Protein AF-0000000080767536 (afdb_homodimer)

Sequence (320 aa):
MTRSTFVYVTYIRTTPQTLWSALTDAEFMKQYWFGMHCESQWTAGSAWRLVSGDGQVFDTGEIVEADPPRRLVIRWLHQSRPELKAEGASQCTMELEPTGTAVKLSITHTIEREASKLIEAVSGGWPKILSNLKSLLETGSIALQAPYPTANAHAEKASSMTRSTFVYVTYIRTTPQTLWSALTDAEFMKQYWFGMHCESQWTAGSAWRLVSGDGQVFDTGEIVEADPPRRLVIRWLHQSRPELKAEGASQCTMELEPTGTAVKLSITHTIEREASKLIEAVSGGWPKILSNLKSLLETGSIALQAPYPTANAHAEKASS

Radius of gyration: 20.93 Å; Cα contacts (8 Å, |Δi|>4): 709; chains: 2; bounding box: 83×53×48 Å

Solvent-accessible surface area (backbone atoms only — not comparable to full-atom values): 16433 Å² total; per-residue (Å²): 132,62,58,29,73,39,77,49,59,43,48,32,47,50,46,45,64,59,52,40,46,46,76,67,30,39,78,54,24,23,68,32,45,72,40,24,30,55,46,60,78,75,37,56,73,27,56,29,34,31,27,39,72,85,64,48,72,43,29,37,40,29,24,67,38,53,44,86,52,36,36,39,28,32,36,40,27,47,61,68,47,65,78,43,31,70,74,42,63,27,39,37,34,37,35,43,40,79,44,83,62,13,20,35,40,36,40,37,37,34,29,88,36,58,86,39,64,52,51,55,54,46,62,66,44,48,35,53,34,51,26,10,43,41,31,28,69,61,65,73,43,58,28,62,85,51,96,67,58,71,74,73,74,68,82,78,73,74,76,115,133,62,58,28,73,39,78,49,60,44,50,32,47,50,46,45,63,58,50,39,46,45,76,69,31,39,78,56,24,24,68,30,45,71,40,22,29,56,47,61,78,76,36,57,73,27,56,30,35,33,26,39,71,86,65,46,71,43,30,38,41,30,25,66,39,52,45,87,51,35,37,39,29,33,38,39,27,47,61,70,45,65,78,42,31,69,74,41,63,26,39,38,35,37,37,43,40,79,42,83,62,12,20,3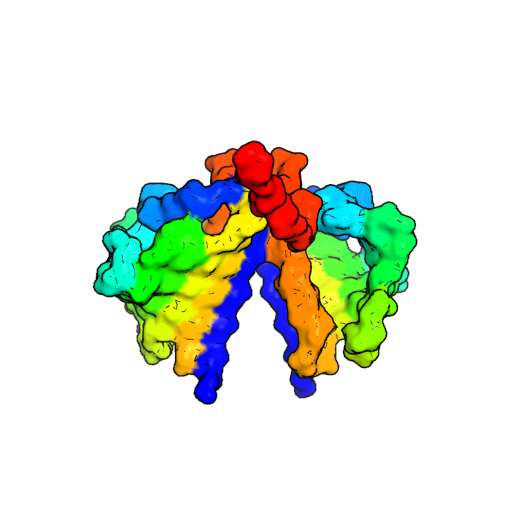5,39,37,40,36,37,34,31,89,35,58,86,40,65,52,53,54,53,46,60,65,44,50,35,54,33,51,25,8,43,41,31,28,68,60,63,71,43,57,27,62,85,47,95,67,54,71,83,65,78,74,77,68,72,77,73,115

Foldseek 3Di:
DAKDKDKDKDKAQDDLQVLQCCLAPFVNLCQLLVQKGKDWPQAAFIKIFIAHNVGDTQWIWGWHHHDPSAKTKTWIAGDHDPLLNVQPTKIWMWGWDDDVSIIMIMIMIMGPDHPRPNSVVVNLRVVSSVQQSRCCRHPVHGDDNDSDPPPPPDDPDPPD/DAKDKDKDKDKAQDDLQVLQCCLAPFVNLCQLLLRKGKDWPQAAFIKIFIAHNVGDTQWIWGWHHHDPSAKTKTWIAGDHDPLLNVQPTKIWMWGWDDDVSIIMIMIMIMGPDHPHPNSVVVNLRVVSSVQQSRCCRHPVHGDDNHSDPPPDDDPDPPVD

InterPro domains:
  IPR013538 Activator of Hsp90 ATPase homologue 1/2-like, C-terminal [PF08327] (14-138)
  IPR023393 START-like domain superfamily [G3DSA:3.30.530.20] (3-141)

Secondary structure (DSSP, 8-state):
---EEEEEEEEESS-HHHHHHHHH-HHHHHHHTTT-EEEE--STT-EEEEE-TTS-EEEEEEEEEEETTTEEEEEEEE-S-HHHHTT-EEEEEEEEEEETTEEEEEEEEEESSTT-HHHHHHHHHHHHHHHHHHHHHHHSS-S-S-SS--STTS------/---EEEEEEEEESS-HHHHHHHHH-HHHHHHHTTT-EEEE--STT-EEEEE-TTS-EEEEEEEEEEETTTEEEEEEEE-S-HHHHTT-EEEEEEEEEEETTEEEEEEEEEESSTT-HHHHHHHHHHHHHHHHHHHHHHHSS-S-S-SS----TT------

Nearest PDB structures (foldseek):
  3uid-assembly1_A  TM=7.666E-01  e=1.275E-08  Mycolicibacterium smegmatis MC2 155
  2leq-assembly1_A  TM=7.664E-01  e=1.201E-08  Cytophaga hutchinsonii ATCC 33406
  2ldk-assembly1_A  TM=7.019E-01  e=2.772E-08  Paenarthrobacter aurescens TC1
  2l9p-assembly1_A  TM=7.083E-01  e=1.162E-07  Staphylococcus epidermidis RP62A
  6ka2-assembly2_D  TM=6.722E-01  e=3.189E-05  Papaver somniferum

Structure (mmCIF, N/CA/C/O backbone):
data_AF-0000000080767536-model_v1
#
loop_
_entity.id
_entity.type
_entity.pdbx_description
1 polymer 'Probable cog3832, uncharacterized conserved protein'
#
loop_
_atom_site.group_PDB
_atom_site.id
_atom_site.type_symbol
_atom_site.label_atom_id
_atom_site.label_alt_id
_atom_site.label_comp_id
_atom_site.label_asym_id
_atom_site.label_entity_id
_atom_site.label_seq_id
_atom_site.pdbx_PDB_ins_code
_atom_site.Cartn_x
_atom_site.Cartn_y
_atom_site.Cartn_z
_atom_site.occupancy
_atom_site.B_iso_or_equiv
_atom_site.auth_seq_id
_atom_site.auth_comp_id
_atom_site.auth_asym_id
_atom_site.auth_atom_id
_atom_site.pdbx_PDB_model_num
ATOM 1 N N . MET A 1 1 ? -7.211 18.953 -18.172 1 49.91 1 MET A N 1
ATOM 2 C CA . MET A 1 1 ? -6.062 19.438 -17.406 1 49.91 1 MET A CA 1
ATOM 3 C C . MET A 1 1 ? -5.312 18.281 -16.75 1 49.91 1 MET A C 1
ATOM 5 O O . MET A 1 1 ? -5.93 17.391 -16.172 1 49.91 1 MET A O 1
ATOM 9 N N . THR A 1 2 ? -4.012 18.094 -17.188 1 70.06 2 THR A N 1
ATOM 10 C CA . THR A 1 2 ? -3.193 16.906 -17 1 70.06 2 THR A CA 1
ATOM 11 C C . THR A 1 2 ? -2.701 16.797 -15.555 1 70.06 2 THR A C 1
ATOM 13 O O . THR A 1 2 ? -2.293 17.797 -14.961 1 70.06 2 THR A O 1
ATOM 16 N N . AR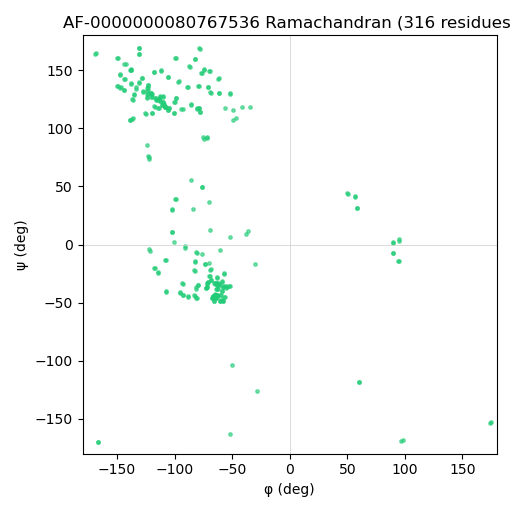G A 1 3 ? -3.406 16.125 -14.625 1 82.62 3 ARG A N 1
ATOM 17 C CA . ARG A 1 3 ? -3.068 16.016 -13.211 1 82.62 3 ARG A CA 1
ATOM 18 C C . ARG A 1 3 ? -2.312 14.719 -12.93 1 82.62 3 ARG A C 1
ATOM 20 O O . ARG A 1 3 ? -2.42 13.75 -13.68 1 82.62 3 ARG A O 1
ATOM 27 N N . SER A 1 4 ? -1.347 14.906 -12.062 1 88.44 4 SER A N 1
ATOM 28 C CA . SER A 1 4 ? -0.67 13.727 -11.531 1 88.44 4 SER A CA 1
ATOM 29 C C . SER A 1 4 ? -1.213 13.344 -10.164 1 88.44 4 SER A C 1
ATOM 31 O O . SER A 1 4 ? -1.411 14.203 -9.305 1 88.44 4 SER A O 1
ATOM 33 N N . THR A 1 5 ? -1.607 12.117 -10.07 1 90.25 5 THR A N 1
ATOM 34 C CA . THR A 1 5 ? -2.184 11.664 -8.812 1 90.25 5 THR A CA 1
ATOM 35 C C . THR A 1 5 ? -1.483 10.406 -8.312 1 90.25 5 THR A C 1
ATOM 37 O O . THR A 1 5 ? -1.151 9.523 -9.109 1 90.25 5 THR A O 1
ATOM 40 N N . PHE A 1 6 ? -1.169 10.477 -7.152 1 88.94 6 PHE A N 1
ATOM 41 C CA . PHE A 1 6 ? -0.67 9.281 -6.477 1 88.94 6 PHE A CA 1
ATOM 42 C C . PHE A 1 6 ? -1.657 8.805 -5.414 1 88.94 6 PHE A C 1
ATOM 44 O O . PHE A 1 6 ? -2.137 9.602 -4.605 1 88.94 6 PHE A O 1
ATOM 51 N N . VAL A 1 7 ? -2.051 7.488 -5.484 1 92.56 7 VAL A N 1
ATOM 52 C CA . VAL A 1 7 ? -2.984 6.93 -4.512 1 92.56 7 VAL A CA 1
ATOM 53 C C . VAL A 1 7 ? -2.354 5.719 -3.828 1 92.56 7 VAL A C 1
ATOM 55 O O . VAL A 1 7 ? -1.788 4.848 -4.492 1 92.56 7 VAL A O 1
ATOM 58 N N . TYR A 1 8 ? -2.438 5.652 -2.523 1 92.94 8 TYR A N 1
ATOM 59 C CA . TYR A 1 8 ? -1.965 4.523 -1.729 1 92.94 8 TYR A CA 1
ATOM 60 C C . TYR A 1 8 ? -2.986 4.141 -0.666 1 92.94 8 TYR A C 1
ATOM 62 O O . TYR A 1 8 ? -3.477 4.996 0.071 1 92.94 8 TYR A O 1
ATOM 70 N N . VAL A 1 9 ? -3.334 2.857 -0.617 1 94.31 9 VAL A N 1
ATOM 71 C CA . VAL A 1 9 ? -4.34 2.367 0.321 1 94.31 9 VAL A CA 1
ATOM 72 C C . VAL A 1 9 ? -3.744 1.26 1.187 1 94.31 9 VAL A C 1
ATOM 74 O O . VAL A 1 9 ? -3.023 0.393 0.686 1 94.31 9 VAL A O 1
ATOM 77 N N . THR A 1 10 ? -4.012 1.334 2.463 1 94.06 10 THR A N 1
ATOM 78 C CA . THR A 1 10 ? -3.611 0.274 3.383 1 94.06 10 THR A CA 1
ATOM 79 C C . THR A 1 10 ? -4.668 0.068 4.465 1 94.06 10 THR A C 1
ATOM 81 O O . THR A 1 10 ? -5.504 0.941 4.695 1 94.06 10 THR A O 1
ATOM 84 N N . TYR A 1 11 ? -4.688 -1.116 5.008 1 93.44 11 TYR A N 1
ATOM 85 C CA . TYR A 1 11 ? -5.605 -1.475 6.082 1 93.44 11 TYR A CA 1
ATOM 86 C C . TYR A 1 11 ? -4.852 -1.751 7.375 1 93.44 11 TYR A C 1
ATOM 88 O O . TYR A 1 11 ? -3.932 -2.574 7.402 1 93.44 11 TYR A O 1
ATOM 96 N N . ILE A 1 12 ? -5.27 -1.032 8.398 1 94.19 12 ILE A N 1
ATOM 97 C CA . ILE A 1 12 ? -4.57 -1.118 9.672 1 94.19 12 ILE A CA 1
ATOM 98 C C . ILE A 1 12 ? -5.535 -1.604 10.758 1 94.19 12 ILE A C 1
ATOM 100 O O . ILE A 1 12 ? -6.645 -1.078 10.891 1 94.19 12 ILE A O 1
ATOM 104 N N . ARG A 1 13 ? -5.129 -2.582 11.477 1 93.12 13 ARG A N 1
ATOM 105 C CA . ARG A 1 13 ? -5.922 -3.055 12.602 1 93.12 13 ARG A CA 1
ATOM 106 C C . ARG A 1 13 ? -5.875 -2.059 13.758 1 93.12 13 ARG A C 1
ATOM 108 O O . ARG A 1 13 ? -4.965 -2.107 14.594 1 93.12 13 ARG A O 1
ATOM 115 N N . THR A 1 14 ? -6.715 -1.2 13.859 1 93.56 14 THR A N 1
ATOM 116 C CA . THR A 1 14 ? -6.809 -0.131 14.844 1 93.56 14 THR A CA 1
ATOM 117 C C . THR A 1 14 ? -8.188 0.52 14.812 1 93.56 14 THR A C 1
ATOM 119 O O . THR A 1 14 ? -9.141 -0.057 14.281 1 93.56 14 THR A O 1
ATOM 122 N N . THR A 1 15 ? -8.383 1.594 15.461 1 93.62 15 THR A N 1
ATOM 123 C CA . THR A 1 15 ? -9.617 2.371 15.414 1 93.62 15 THR A CA 1
ATOM 124 C C . THR A 1 15 ? -9.383 3.707 14.711 1 93.62 15 THR A C 1
ATOM 126 O O . THR A 1 15 ? -8.258 4.195 14.641 1 93.62 15 THR A O 1
ATOM 129 N N . PRO A 1 16 ? -10.43 4.172 14.078 1 94.31 16 PRO A N 1
ATOM 130 C CA . PRO A 1 16 ? -10.273 5.469 13.422 1 94.31 16 PRO A CA 1
ATOM 131 C C . PRO A 1 16 ? -9.727 6.547 14.352 1 94.31 16 PRO A C 1
ATOM 133 O O . PRO A 1 16 ? -8.938 7.391 13.93 1 94.31 16 PRO A O 1
ATOM 136 N N . GLN A 1 17 ? -10.133 6.496 15.633 1 95.25 17 GLN A N 1
ATOM 137 C CA . GLN A 1 17 ? -9.672 7.492 16.594 1 95.25 17 GLN A CA 1
ATOM 138 C C . GLN A 1 17 ? -8.172 7.359 16.844 1 95.25 17 GLN A C 1
ATOM 140 O O . GLN A 1 17 ? -7.453 8.359 16.875 1 95.25 17 GLN A O 1
ATOM 145 N N . THR A 1 18 ? -7.738 6.148 17.031 1 94.44 18 THR A N 1
ATOM 146 C CA . THR A 1 18 ? -6.324 5.895 17.281 1 94.44 18 THR A CA 1
ATOM 147 C C . THR A 1 18 ? -5.48 6.273 16.062 1 94.44 18 THR A C 1
ATOM 149 O O . THR A 1 18 ? -4.426 6.895 16.203 1 94.44 18 THR A O 1
ATOM 152 N N . LEU A 1 19 ? -5.934 5.926 14.906 1 94.94 19 LEU A N 1
ATOM 153 C CA . LEU A 1 19 ? -5.234 6.238 13.664 1 94.94 19 LEU A CA 1
ATOM 154 C C . LEU A 1 19 ? -5.156 7.746 13.453 1 94.94 19 LEU A C 1
ATOM 156 O O . LEU A 1 19 ? -4.105 8.273 13.078 1 94.94 19 LEU A O 1
ATOM 160 N N . TRP A 1 20 ? -6.234 8.406 13.703 1 95 20 TRP A N 1
ATOM 161 C CA . TRP A 1 20 ? -6.266 9.859 13.586 1 95 20 TRP A CA 1
ATOM 162 C C . TRP A 1 20 ? -5.246 10.508 14.516 1 95 20 TRP A C 1
ATOM 164 O O . TRP A 1 20 ? -4.504 11.398 14.109 1 95 20 TRP A O 1
ATOM 174 N N . SER A 1 21 ? -5.285 10.047 15.695 1 94.56 21 SER A N 1
ATOM 175 C CA . SER A 1 21 ? -4.332 10.555 16.672 1 94.56 21 SER A CA 1
ATOM 176 C C . SER A 1 21 ? -2.895 10.32 16.219 1 94.56 21 SER A C 1
ATOM 178 O O . SER A 1 21 ? -2.041 11.195 16.375 1 94.56 21 SER A O 1
ATOM 180 N N . ALA A 1 22 ? -2.666 9.195 15.664 1 93.5 22 ALA A N 1
ATOM 181 C CA . ALA A 1 22 ? -1.33 8.852 15.18 1 93.5 22 ALA A CA 1
ATOM 182 C C . ALA A 1 22 ? -0.896 9.773 14.055 1 93.5 22 ALA A C 1
ATOM 184 O O . ALA A 1 22 ? 0.286 10.109 13.93 1 93.5 22 ALA A O 1
ATOM 185 N N . LEU A 1 23 ? -1.867 10.219 13.227 1 93.25 23 LEU A N 1
ATOM 186 C CA . LEU A 1 23 ? -1.584 11.047 12.055 1 93.25 23 LEU A CA 1
ATOM 187 C C . LEU A 1 23 ? -1.426 12.508 12.453 1 93.25 23 LEU A C 1
ATOM 189 O O . LEU A 1 23 ? -0.903 13.312 11.672 1 93.25 23 LEU A O 1
ATOM 193 N N . THR A 1 24 ? -1.856 12.867 13.688 1 93.12 24 THR A N 1
ATOM 194 C CA . THR A 1 24 ? -1.888 14.273 14.07 1 93.12 24 THR A CA 1
ATOM 195 C C . THR A 1 24 ? -1.03 14.523 15.305 1 93.12 24 THR A C 1
ATOM 197 O O . THR A 1 24 ? -0.893 15.664 15.758 1 93.12 24 THR A O 1
ATOM 200 N N . ASP A 1 25 ? -0.516 13.492 15.867 1 92.12 25 ASP A N 1
ATOM 201 C CA . ASP A 1 25 ? 0.366 13.609 17.016 1 92.12 25 ASP A CA 1
ATOM 202 C C . ASP A 1 25 ? 1.83 13.664 16.594 1 92.12 25 ASP A C 1
ATOM 204 O O . ASP A 1 25 ? 2.371 12.688 16.078 1 92.12 25 ASP A O 1
ATOM 208 N N . ALA A 1 26 ? 2.396 14.711 16.875 1 90.12 26 ALA A N 1
ATOM 209 C CA . ALA A 1 26 ? 3.768 14.945 16.422 1 90.12 26 ALA A CA 1
ATOM 210 C C . ALA A 1 26 ? 4.727 13.922 17.031 1 90.12 26 ALA A C 1
ATOM 212 O O . ALA A 1 26 ? 5.625 13.422 16.359 1 90.12 26 ALA A O 1
ATOM 213 N N . GLU A 1 27 ? 4.621 13.656 18.328 1 89.5 27 GLU A N 1
ATOM 214 C CA . GLU A 1 27 ? 5.516 12.727 19 1 89.5 27 GLU A CA 1
ATOM 215 C C . GLU A 1 27 ? 5.379 11.312 18.422 1 89.5 27 GLU A C 1
ATOM 217 O O . GLU A 1 27 ? 6.375 10.609 18.25 1 89.5 27 GLU A O 1
ATOM 222 N N . PHE A 1 28 ? 4.207 10.969 18.125 1 90.31 28 PHE A N 1
ATOM 223 C CA . PHE A 1 28 ? 3.957 9.648 17.547 1 90.31 28 PHE A CA 1
ATOM 224 C C . PHE A 1 28 ? 4.473 9.586 16.109 1 90.31 28 PHE A C 1
ATOM 226 O O . PHE A 1 28 ? 5.066 8.586 15.703 1 90.31 28 PHE A O 1
ATOM 233 N N . MET A 1 29 ? 4.328 10.68 15.398 1 91.12 29 MET A N 1
ATOM 234 C CA . MET A 1 29 ? 4.723 10.766 14 1 91.12 29 MET A CA 1
ATOM 235 C C . MET A 1 29 ? 6.223 10.555 13.836 1 91.12 29 MET A C 1
ATOM 237 O O . MET A 1 29 ? 6.668 9.93 12.875 1 91.12 29 MET A O 1
ATOM 241 N N . LYS A 1 30 ? 6.938 10.984 14.812 1 91 30 LYS A N 1
ATOM 242 C CA . LYS A 1 30 ? 8.398 10.883 14.766 1 91 30 LYS A CA 1
ATOM 243 C C . LYS A 1 30 ? 8.844 9.43 14.719 1 91 30 LYS A C 1
ATOM 245 O O . LYS A 1 30 ? 9.914 9.117 14.195 1 91 30 LYS A O 1
ATOM 250 N N . GLN A 1 31 ? 8.047 8.609 15.281 1 89.88 31 GLN A N 1
ATOM 251 C CA . GLN A 1 31 ? 8.406 7.199 15.391 1 89.88 31 GLN A CA 1
ATOM 252 C C . GLN A 1 31 ? 8.32 6.496 14.039 1 89.88 31 GLN A C 1
ATOM 254 O O . GLN A 1 31 ? 9.156 5.648 13.719 1 89.88 31 GLN A O 1
ATOM 259 N N . TYR A 1 32 ? 7.293 6.891 13.25 1 91.12 32 TYR A N 1
ATOM 260 C CA . TYR A 1 32 ? 7.098 6.137 12.016 1 91.12 32 TYR A CA 1
ATOM 261 C C . TYR A 1 32 ? 7.527 6.957 10.805 1 91.12 32 TYR A C 1
ATOM 263 O O . TYR A 1 32 ? 7.656 6.422 9.703 1 91.12 32 TYR A O 1
ATOM 271 N N . TRP A 1 33 ? 7.75 8.273 10.961 1 90.12 33 TRP A N 1
ATOM 272 C CA . TRP A 1 33 ? 8.164 9.156 9.883 1 90.12 33 TRP A CA 1
ATOM 273 C C . TRP A 1 33 ? 9.656 9.461 9.969 1 90.12 33 TRP A C 1
ATOM 275 O O . TRP A 1 33 ? 10.078 10.602 9.758 1 90.12 33 TRP A O 1
ATOM 285 N N . PHE A 1 34 ? 10.469 8.555 10.492 1 87.31 34 PHE A N 1
ATOM 286 C CA . PHE A 1 34 ? 11.922 8.609 10.523 1 87.31 34 PHE A CA 1
ATOM 287 C C . PHE A 1 34 ? 12.406 9.883 11.211 1 87.31 34 PHE A C 1
ATOM 289 O O . PHE A 1 34 ? 13.312 10.555 10.711 1 87.31 34 PHE A O 1
ATOM 296 N N . GLY A 1 35 ? 11.789 10.25 12.266 1 87 35 GLY A N 1
ATOM 297 C CA . GLY A 1 35 ? 12.195 11.391 13.062 1 87 35 GLY A CA 1
ATOM 298 C C . GLY A 1 35 ? 11.539 12.688 12.617 1 87 35 GLY A C 1
ATOM 299 O O . GLY A 1 35 ? 11.656 13.711 13.297 1 87 35 GLY A O 1
ATOM 300 N N . MET A 1 36 ? 10.828 12.633 11.508 1 89 36 MET A N 1
ATOM 301 C CA . MET A 1 36 ? 10.102 13.805 11.023 1 89 36 MET A CA 1
ATOM 302 C C . MET A 1 36 ? 8.719 13.891 11.656 1 89 36 MET A C 1
ATOM 304 O O . MET A 1 36 ? 8.18 12.883 12.109 1 89 36 MET A O 1
ATOM 308 N N . HIS A 1 37 ? 8.266 15.117 11.734 1 90.19 37 HIS A N 1
ATOM 309 C CA . HIS A 1 37 ? 6.914 15.281 12.258 1 90.19 37 HIS A CA 1
ATOM 310 C C . HIS A 1 37 ? 6.234 16.5 11.641 1 90.19 37 HIS A C 1
ATOM 312 O O . HIS A 1 37 ? 6.898 17.359 11.062 1 90.19 37 HIS A O 1
ATOM 318 N N . CYS A 1 38 ? 4.965 16.484 11.742 1 91.06 38 CYS A N 1
ATOM 319 C CA . CYS A 1 38 ? 4.156 17.594 11.25 1 91.06 38 CYS A CA 1
ATOM 320 C C . CYS A 1 38 ? 3.619 18.422 12.406 1 91.06 38 CYS A C 1
ATOM 322 O O . CYS A 1 38 ? 3.33 17.891 13.477 1 91.06 38 CYS A O 1
ATOM 324 N N . GLU A 1 39 ? 3.59 19.672 12.094 1 91.19 39 GLU A N 1
ATOM 325 C CA . GLU A 1 39 ? 3.023 20.594 13.07 1 91.19 39 GLU A CA 1
ATOM 326 C C . GLU A 1 39 ? 1.876 21.406 12.469 1 91.19 39 GLU A C 1
ATOM 328 O O . GLU A 1 39 ? 2.01 21.969 11.375 1 91.19 39 GLU A O 1
ATOM 333 N N . SER A 1 40 ? 0.835 21.359 13.203 1 93 40 SER A N 1
ATOM 334 C CA . SER A 1 40 ? -0.342 22.125 12.805 1 93 40 SER A CA 1
ATOM 335 C C . SER A 1 40 ? -1.374 22.172 13.922 1 93 40 SER A C 1
ATOM 337 O O . SER A 1 40 ? -1.238 21.469 14.93 1 93 40 SER A O 1
ATOM 339 N N . GLN A 1 41 ? -2.342 23.078 13.828 1 92.12 41 GLN A N 1
ATOM 340 C CA . GLN A 1 41 ? -3.504 23.062 14.711 1 92.12 41 GLN A CA 1
ATOM 341 C C . GLN A 1 41 ? -4.543 22.047 14.227 1 92.12 41 GLN A C 1
ATOM 343 O O . GLN A 1 41 ? -5.539 21.797 14.906 1 92.12 41 GLN A O 1
ATOM 348 N N . TRP A 1 42 ? -4.32 21.516 13.117 1 93.06 42 TRP A N 1
ATOM 349 C CA . TRP A 1 42 ? -5.129 20.453 12.523 1 93.06 42 TRP A CA 1
ATOM 350 C C . TRP A 1 42 ? -6.578 20.891 12.367 1 93.06 42 TRP A C 1
ATOM 352 O O . TRP A 1 42 ? -7.504 20.141 12.664 1 93.06 42 TRP A O 1
ATOM 362 N N . THR A 1 43 ? -6.805 22.172 12.148 1 92.12 43 THR A N 1
ATOM 363 C CA . THR A 1 43 ? -8.102 22.734 11.781 1 92.12 43 THR A CA 1
ATOM 364 C C . THR A 1 43 ? -8.031 23.391 10.406 1 92.12 43 THR A C 1
ATOM 366 O O . THR A 1 43 ? -6.961 23.844 9.977 1 92.12 43 THR A O 1
ATOM 369 N N . ALA A 1 44 ? -9.148 23.328 9.734 1 95 44 ALA A N 1
ATOM 370 C CA . ALA A 1 44 ? -9.188 23.922 8.398 1 95 44 ALA A CA 1
ATOM 371 C C . ALA A 1 44 ? -8.68 25.359 8.422 1 95 44 ALA A C 1
ATOM 373 O O . ALA A 1 44 ? -9.07 26.156 9.273 1 95 44 ALA A O 1
ATOM 374 N N . GLY A 1 45 ? -7.793 25.641 7.555 1 94.56 45 GLY A N 1
ATOM 375 C CA . GLY A 1 45 ? -7.254 27 7.453 1 94.56 45 GLY A CA 1
ATOM 376 C C . GLY A 1 45 ? -5.965 27.188 8.234 1 94.56 45 GLY A C 1
ATOM 377 O O . GLY A 1 45 ? -5.25 28.172 8.031 1 94.56 45 GLY A O 1
ATOM 378 N N . SER A 1 46 ? -5.66 26.25 9.094 1 94.56 46 SER A N 1
ATOM 379 C CA . SER A 1 46 ? -4.457 26.359 9.914 1 94.56 46 SER A CA 1
ATOM 380 C C . SER A 1 46 ? -3.201 26.078 9.094 1 94.56 46 SER A C 1
ATOM 382 O O . SER A 1 46 ? -3.248 25.328 8.109 1 94.56 46 SER A O 1
ATOM 384 N N . ALA A 1 47 ? -2.168 26.719 9.523 1 94.62 47 ALA A N 1
ATOM 385 C CA . ALA A 1 47 ? -0.879 26.469 8.883 1 94.62 47 ALA A CA 1
ATOM 386 C C . ALA A 1 47 ? -0.363 25.062 9.195 1 94.62 47 ALA A C 1
ATOM 388 O O . ALA A 1 47 ? -0.715 24.484 10.227 1 94.62 47 ALA A O 1
ATOM 389 N N . TRP A 1 48 ? 0.363 24.484 8.289 1 94 48 TRP A N 1
ATOM 390 C CA . TRP A 1 48 ? 0.963 23.156 8.414 1 94 48 TRP A CA 1
ATOM 391 C C . TRP A 1 48 ? 2.439 23.188 8.039 1 94 48 TRP A C 1
ATOM 393 O O . TRP A 1 48 ? 2.832 23.891 7.102 1 94 48 TRP A O 1
ATOM 403 N N . ARG A 1 49 ? 3.254 22.484 8.797 1 94 49 ARG A N 1
ATOM 404 C CA . ARG A 1 49 ? 4.668 22.375 8.453 1 94 49 ARG A CA 1
ATOM 405 C C . ARG A 1 49 ? 5.211 20.984 8.766 1 94 49 ARG A C 1
ATOM 407 O O . ARG A 1 49 ? 4.809 20.359 9.75 1 94 49 ARG A O 1
ATOM 414 N N . LEU A 1 50 ? 6.055 20.578 7.898 1 91.5 50 LEU A N 1
ATOM 415 C CA . LEU A 1 50 ? 6.82 19.359 8.109 1 91.5 50 LEU A CA 1
ATOM 416 C C . LEU A 1 50 ? 8.227 19.672 8.594 1 91.5 50 LEU A C 1
ATOM 418 O O . LEU A 1 50 ? 8.984 20.359 7.906 1 91.5 50 LEU A O 1
ATOM 422 N N . VAL A 1 51 ? 8.523 19.094 9.766 1 91.69 51 VAL A N 1
ATOM 423 C CA . VAL A 1 51 ? 9.773 19.453 10.422 1 91.69 51 VAL A CA 1
ATOM 424 C C . VAL A 1 51 ? 10.617 18.203 10.656 1 91.69 51 VAL A C 1
ATOM 426 O O . VAL A 1 51 ? 10.086 17.156 11.031 1 91.69 51 VAL A O 1
ATOM 429 N N . SER A 1 52 ? 11.859 18.375 10.383 1 87.56 52 SER A N 1
ATOM 430 C CA . SER A 1 52 ? 12.773 17.266 10.617 1 87.56 52 SER A CA 1
ATOM 431 C C . SER A 1 52 ? 13.125 17.141 12.094 1 87.56 52 SER A C 1
ATOM 433 O O . SER A 1 52 ? 12.734 17.984 12.906 1 87.56 52 SER A O 1
ATOM 435 N N . GLY A 1 53 ? 13.781 16.016 12.438 1 82.44 53 GLY A N 1
ATOM 436 C CA . GLY A 1 53 ? 14.219 15.805 13.812 1 82.44 53 GLY A CA 1
ATOM 437 C C . GLY A 1 53 ? 15.125 16.906 14.32 1 82.44 53 GLY A C 1
ATOM 438 O O . GLY A 1 53 ? 15.172 17.172 15.523 1 82.44 53 GLY A O 1
ATOM 439 N N . ASP A 1 54 ? 15.766 17.547 13.398 1 84.75 54 ASP A N 1
ATOM 440 C CA . ASP A 1 54 ? 16.703 18.609 13.766 1 84.75 54 ASP A CA 1
ATOM 441 C C . ASP A 1 54 ? 16 19.969 13.812 1 84.75 54 ASP A C 1
ATOM 443 O O . ASP A 1 54 ? 16.625 20.984 14.109 1 84.75 54 ASP A O 1
ATOM 447 N N . GLY A 1 55 ? 14.82 19.953 13.492 1 83.69 55 GLY A N 1
ATOM 448 C CA . GLY A 1 55 ? 14.031 21.172 13.57 1 83.69 55 GLY A CA 1
ATOM 449 C C . GLY A 1 55 ? 13.953 21.922 12.25 1 83.69 55 GLY A C 1
ATOM 450 O O . GLY A 1 55 ? 13.367 23 12.18 1 83.69 55 GLY A O 1
ATOM 451 N N . GLN A 1 56 ? 14.492 21.375 11.242 1 87.88 56 GLN A N 1
ATOM 452 C CA . GLN A 1 56 ? 14.445 22.016 9.93 1 87.88 56 GLN A CA 1
ATOM 453 C C . GLN A 1 56 ? 13.094 21.781 9.25 1 87.88 56 GLN A C 1
ATOM 455 O O . GLN A 1 56 ? 12.562 20.672 9.289 1 87.88 56 GLN A O 1
ATOM 460 N N . VAL A 1 57 ? 12.625 22.891 8.672 1 89.62 57 VAL A N 1
ATOM 461 C CA . VAL A 1 57 ? 11.344 22.797 7.977 1 89.62 57 VAL A CA 1
ATOM 462 C C . VAL A 1 57 ? 11.57 22.312 6.543 1 89.62 57 VAL A C 1
ATOM 464 O O . VAL A 1 57 ? 12.289 22.953 5.777 1 89.62 57 VAL A O 1
ATOM 467 N N . PHE A 1 58 ? 10.977 21.203 6.207 1 85.94 58 PHE A N 1
ATOM 468 C CA . PHE A 1 58 ? 11.133 20.625 4.879 1 85.94 58 PHE A CA 1
ATOM 469 C C . PHE A 1 58 ? 9.992 21.047 3.963 1 85.94 58 PHE A C 1
ATOM 471 O O . PHE A 1 58 ? 10.219 21.375 2.793 1 85.94 58 PHE A O 1
ATOM 478 N N . ASP A 1 59 ? 8.875 21.031 4.512 1 90.88 59 ASP A N 1
ATOM 479 C CA . ASP A 1 59 ? 7.688 21.375 3.742 1 90.88 59 ASP A CA 1
ATOM 480 C C . ASP A 1 59 ? 6.75 22.266 4.551 1 90.88 59 ASP A C 1
ATOM 482 O O . ASP A 1 59 ? 6.785 22.266 5.781 1 90.88 59 ASP A O 1
ATOM 486 N N . THR A 1 60 ? 6.039 23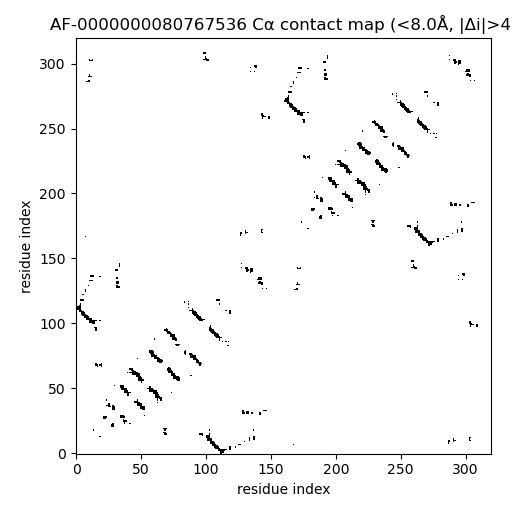.078 3.797 1 92.38 60 THR A N 1
ATOM 487 C CA . THR A 1 60 ? 5.027 23.922 4.41 1 92.38 60 THR A CA 1
ATOM 488 C C . THR A 1 60 ? 3.705 23.828 3.656 1 92.38 60 THR A C 1
ATOM 490 O O . THR A 1 60 ? 3.648 23.25 2.566 1 92.38 60 THR A O 1
ATOM 493 N N . GLY A 1 61 ? 2.691 24.297 4.363 1 93.94 61 GLY A N 1
ATOM 494 C CA . GLY A 1 61 ? 1.388 24.266 3.723 1 93.94 61 GLY A CA 1
ATOM 495 C C . GLY A 1 61 ? 0.26 24.703 4.645 1 93.94 61 GLY A C 1
ATOM 496 O O . GLY A 1 61 ? 0.441 25.578 5.488 1 93.94 61 GLY A O 1
ATOM 497 N N . GLU A 1 62 ? -0.901 24.141 4.285 1 95.5 62 GLU A N 1
ATOM 498 C CA . GLU A 1 62 ? -2.109 24.5 5.02 1 95.5 62 GLU A CA 1
ATOM 499 C C . GLU A 1 62 ? -3.084 23.328 5.094 1 95.5 62 GLU A C 1
ATOM 501 O O . GLU A 1 62 ? -3.135 22.5 4.184 1 95.5 62 GLU A O 1
ATOM 506 N N . ILE A 1 63 ? -3.764 23.344 6.254 1 95.44 63 ILE A N 1
ATOM 507 C CA . ILE A 1 63 ? -4.852 22.375 6.363 1 95.44 63 ILE A CA 1
ATOM 508 C C . ILE A 1 63 ? -6.066 22.875 5.59 1 95.44 63 ILE A C 1
ATOM 510 O O . ILE A 1 63 ? -6.66 23.891 5.945 1 95.44 63 ILE A O 1
ATOM 514 N N . VAL A 1 64 ? -6.363 22.172 4.598 1 96.62 64 VAL A N 1
ATOM 515 C CA . VAL A 1 64 ? -7.48 22.578 3.754 1 96.62 64 VAL A CA 1
ATOM 516 C C . VAL A 1 64 ? -8.789 22.094 4.363 1 96.62 64 VAL A C 1
ATOM 518 O O . VAL A 1 64 ? -9.781 22.828 4.383 1 96.62 64 VAL A O 1
ATOM 521 N N . GLU A 1 65 ? -8.766 20.859 4.832 1 96.56 65 GLU A N 1
ATOM 522 C CA . GLU A 1 65 ? -9.93 20.234 5.453 1 96.56 65 GLU A CA 1
ATOM 523 C C . GLU A 1 65 ? -9.516 19.266 6.559 1 96.56 65 GLU A C 1
ATOM 525 O O . GLU A 1 65 ? -8.531 18.531 6.418 1 96.56 65 GLU A O 1
ATOM 530 N N . ALA A 1 66 ? -10.188 19.344 7.672 1 94.75 66 ALA A N 1
ATOM 531 C CA . ALA A 1 66 ? -9.992 18.391 8.766 1 94.75 66 ALA A CA 1
ATOM 532 C C . ALA A 1 66 ? -11.328 17.953 9.352 1 94.75 66 ALA A C 1
ATOM 534 O O . ALA A 1 66 ? -12.062 18.75 9.93 1 94.75 66 ALA A O 1
ATOM 535 N N . ASP A 1 67 ? -11.664 16.766 9.102 1 95.25 67 ASP A N 1
ATOM 536 C CA . ASP A 1 67 ? -12.875 16.141 9.633 1 95.25 67 ASP A CA 1
ATOM 537 C C . ASP A 1 67 ? -12.539 14.867 10.414 1 95.25 67 ASP A C 1
ATOM 539 O O . ASP A 1 67 ? -12.75 13.758 9.914 1 95.25 67 ASP A O 1
ATOM 543 N N . PRO A 1 68 ? -12.016 15.125 11.648 1 92.56 68 PRO A N 1
ATOM 544 C CA . PRO A 1 68 ? -11.609 13.961 12.438 1 92.56 68 PRO A CA 1
ATOM 545 C C . PRO A 1 68 ? -12.773 13.031 12.766 1 92.56 68 PRO A C 1
ATOM 547 O O . PRO A 1 68 ? -13.891 13.5 13.031 1 92.56 68 PRO A O 1
ATOM 550 N N . PRO A 1 69 ? -12.547 11.703 12.766 1 93.69 69 PRO A N 1
ATOM 551 C CA . PRO A 1 69 ? -11.336 11.023 12.312 1 93.69 69 PRO A CA 1
ATOM 552 C C . PRO A 1 69 ? -11.469 10.445 10.906 1 93.69 69 PRO A C 1
ATOM 554 O O . PRO A 1 69 ? -11.039 9.32 10.648 1 93.69 69 PRO A O 1
ATOM 557 N N . ARG A 1 70 ? -12.109 11.156 10.039 1 93.38 70 ARG A N 1
ATOM 558 C CA . ARG A 1 70 ? -12.531 10.57 8.773 1 93.38 70 ARG A CA 1
ATOM 559 C C . ARG A 1 70 ? -11.68 11.086 7.617 1 93.38 70 ARG A C 1
ATOM 561 O O . ARG A 1 70 ? -11.375 10.336 6.688 1 93.38 70 ARG A O 1
ATOM 568 N N . ARG A 1 71 ? -11.406 12.383 7.699 1 96.31 71 ARG A N 1
ATOM 569 C CA . ARG A 1 71 ? -10.805 12.969 6.5 1 96.31 71 ARG A CA 1
ATOM 570 C C . ARG A 1 71 ? -9.883 14.125 6.859 1 96.31 71 ARG A C 1
ATOM 572 O O . ARG A 1 71 ? -10.211 14.953 7.711 1 96.31 71 ARG A O 1
ATOM 579 N N . LEU A 1 72 ? -8.727 14.188 6.25 1 95.62 72 LEU A N 1
ATOM 580 C CA . LEU A 1 72 ? -7.742 15.25 6.391 1 95.62 72 LEU A CA 1
ATOM 581 C C . LEU A 1 72 ? -7.168 15.648 5.035 1 95.62 72 LEU A C 1
ATOM 583 O O . LEU A 1 72 ? -6.723 14.789 4.273 1 95.62 72 LEU A O 1
ATOM 587 N N . VAL A 1 73 ? -7.246 16.875 4.68 1 96.62 73 VAL A N 1
ATOM 588 C CA . VAL A 1 73 ? -6.699 17.375 3.422 1 96.62 73 VAL A CA 1
ATOM 589 C C . VAL A 1 73 ? -5.645 18.438 3.707 1 96.62 73 VAL A C 1
ATOM 591 O O . VAL A 1 73 ? -5.91 19.422 4.418 1 96.62 73 VAL A O 1
ATOM 594 N N . ILE A 1 74 ? -4.504 18.297 3.184 1 95.44 74 ILE A N 1
ATOM 595 C CA . ILE A 1 74 ? -3.377 19.188 3.418 1 95.44 74 ILE A CA 1
ATOM 596 C C . ILE A 1 74 ? -2.861 19.734 2.086 1 95.44 74 ILE A C 1
ATOM 598 O O . ILE A 1 74 ? -2.664 18.969 1.135 1 95.44 74 ILE A O 1
ATOM 602 N N . ARG A 1 75 ? -2.795 20.938 2.018 1 94.69 75 ARG A N 1
ATOM 603 C CA . ARG A 1 75 ? -2.059 21.562 0.922 1 94.69 75 ARG A CA 1
ATOM 604 C C . ARG A 1 75 ? -0.558 21.562 1.194 1 94.69 75 ARG A C 1
ATOM 606 O O . ARG A 1 75 ? -0.096 22.141 2.182 1 94.69 75 ARG A O 1
ATOM 613 N N . TRP A 1 76 ? 0.134 20.859 0.339 1 91.12 76 TRP A N 1
ATOM 614 C CA . TRP A 1 76 ? 1.53 20.531 0.597 1 91.12 76 TRP A CA 1
ATOM 615 C C . TRP A 1 76 ? 2.451 21.219 -0.396 1 91.12 76 TRP A C 1
ATOM 617 O O . TRP A 1 76 ? 2.365 21 -1.604 1 91.12 76 TRP A O 1
ATOM 627 N N . LEU A 1 77 ? 3.301 22.078 0.155 1 89.69 77 LEU A N 1
ATOM 628 C CA . LEU A 1 77 ? 4.293 22.766 -0.664 1 89.69 77 LEU A CA 1
ATOM 629 C C . LEU A 1 77 ? 5.707 22.375 -0.242 1 89.69 77 LEU A C 1
ATOM 631 O O . LEU A 1 77 ? 6.094 22.578 0.912 1 89.69 77 LEU A O 1
ATOM 635 N N . HIS A 1 78 ? 6.348 21.797 -1.211 1 85.31 78 HIS A N 1
ATOM 636 C CA . HIS A 1 78 ? 7.73 21.422 -0.939 1 85.31 78 HIS A CA 1
ATOM 637 C C . HIS A 1 78 ? 8.625 22.672 -0.846 1 85.31 78 HIS A C 1
ATOM 639 O O . HIS A 1 78 ? 8.516 23.578 -1.67 1 85.31 78 HIS A O 1
ATOM 645 N N . GLN A 1 79 ? 9.531 22.75 0.162 1 82.56 79 GLN A N 1
ATOM 646 C CA . GLN A 1 79 ? 10.352 23.938 0.363 1 82.56 79 GLN A CA 1
ATOM 647 C C . GLN A 1 79 ? 11.828 23.625 0.131 1 82.56 79 GLN A C 1
ATOM 649 O O . GLN A 1 79 ? 12.609 24.531 -0.188 1 82.56 79 GLN A O 1
ATOM 654 N N . SER A 1 80 ? 12.18 22.438 0.274 1 76.38 80 SER A N 1
ATOM 655 C CA . SER A 1 80 ? 13.594 22.078 0.334 1 76.38 80 SER A CA 1
ATOM 656 C C . SER A 1 80 ? 14.203 22 -1.062 1 76.38 80 SER A C 1
ATOM 658 O O . SER A 1 80 ? 15.297 22.516 -1.297 1 76.38 80 SER A O 1
ATOM 660 N N . ARG A 1 81 ? 13.547 21.375 -1.961 1 78.62 81 ARG A N 1
ATOM 661 C CA . ARG A 1 81 ? 14.055 21.219 -3.318 1 78.62 81 ARG A CA 1
ATOM 662 C C . ARG A 1 81 ? 13.398 22.219 -4.27 1 78.62 81 ARG A C 1
ATOM 664 O O . ARG A 1 81 ? 12.211 22.109 -4.566 1 78.62 81 ARG A O 1
ATOM 671 N N . PRO A 1 82 ? 14.273 23.125 -4.734 1 81 82 PRO A N 1
ATOM 672 C CA . PRO A 1 82 ? 13.719 24.172 -5.59 1 81 82 PRO A CA 1
ATOM 673 C C . PRO A 1 82 ? 12.945 23.609 -6.781 1 81 82 PRO A C 1
ATOM 675 O O . PRO A 1 82 ? 11.93 24.172 -7.184 1 81 82 PRO A O 1
ATOM 678 N N . GLU A 1 83 ? 13.43 22.516 -7.312 1 80.06 83 GLU A N 1
ATOM 679 C CA . GLU A 1 83 ? 12.773 21.922 -8.469 1 80.06 83 GLU A CA 1
ATOM 680 C C . GLU A 1 83 ? 11.375 21.422 -8.125 1 80.06 83 GLU A C 1
ATOM 682 O O . GLU A 1 83 ? 10.461 21.484 -8.945 1 80.06 83 GLU A O 1
ATOM 687 N N . LEU A 1 84 ? 11.234 20.984 -7.012 1 79.06 84 LEU A N 1
ATOM 688 C CA . LEU A 1 84 ? 9.938 20.5 -6.559 1 79.06 84 LEU A CA 1
ATOM 689 C C . LEU A 1 84 ? 9.047 21.656 -6.102 1 79.06 84 LEU A C 1
ATOM 691 O O . LEU A 1 84 ? 7.84 21.641 -6.34 1 79.06 84 LEU A O 1
ATOM 695 N N . LYS A 1 85 ? 9.695 22.609 -5.496 1 80.88 85 LYS A N 1
ATOM 696 C CA . LYS A 1 85 ? 8.961 23.797 -5.051 1 80.88 85 LYS A CA 1
ATOM 697 C C . LYS A 1 85 ? 8.336 24.516 -6.234 1 80.88 85 LYS A C 1
ATOM 699 O O . LYS A 1 85 ? 7.227 25.047 -6.121 1 80.88 85 LYS A O 1
ATOM 704 N N . ALA A 1 86 ? 9.039 24.453 -7.277 1 82.75 86 ALA A N 1
ATOM 705 C CA . ALA A 1 86 ? 8.602 25.172 -8.477 1 82.75 86 ALA A CA 1
ATOM 706 C C . ALA A 1 86 ? 7.344 24.547 -9.062 1 82.75 86 ALA A C 1
ATOM 708 O O . ALA A 1 86 ? 6.609 25.188 -9.812 1 82.75 86 ALA A O 1
ATOM 709 N N . GLU A 1 87 ? 7.113 23.297 -8.719 1 85.19 87 GLU A N 1
ATOM 710 C CA . GLU A 1 87 ? 5.938 22.625 -9.258 1 85.19 87 GLU A CA 1
ATOM 711 C C . GLU A 1 87 ? 4.66 23.125 -8.594 1 85.19 87 GLU A C 1
ATOM 713 O O . GLU A 1 87 ? 3.568 22.969 -9.148 1 85.19 87 GLU A O 1
ATOM 718 N N . GLY A 1 88 ? 4.844 23.797 -7.422 1 85.94 88 GLY A N 1
ATOM 719 C CA . GLY A 1 88 ? 3.674 24.312 -6.727 1 85.94 88 GLY A 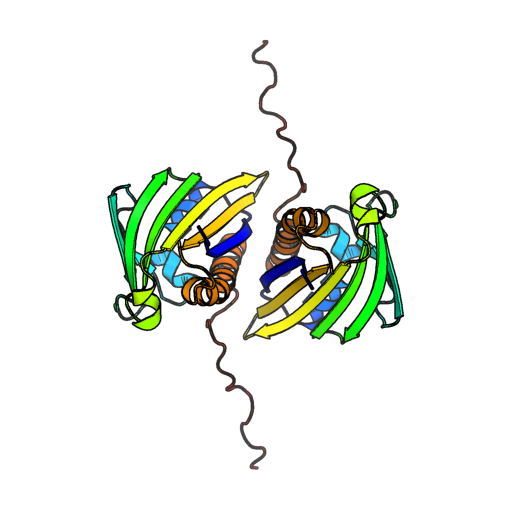CA 1
ATOM 720 C C . GLY A 1 88 ? 3.201 23.406 -5.605 1 85.94 88 GLY A C 1
ATOM 721 O O . GLY A 1 88 ? 3.908 22.469 -5.211 1 85.94 88 GLY A O 1
ATOM 722 N N . ALA A 1 89 ? 2.031 23.75 -5.168 1 90.38 89 ALA A N 1
ATOM 723 C CA . ALA A 1 89 ? 1.498 23.031 -4.016 1 90.38 89 ALA A CA 1
ATOM 724 C C . ALA A 1 89 ? 0.712 21.797 -4.461 1 90.38 89 ALA A C 1
ATOM 726 O O . ALA A 1 89 ? -0.003 21.844 -5.465 1 90.38 89 ALA A O 1
ATOM 727 N N . SER A 1 90 ? 0.955 20.734 -3.799 1 92.44 90 SER A N 1
ATOM 728 C CA . SER A 1 90 ? 0.156 19.531 -4.004 1 92.44 90 SER A CA 1
ATOM 729 C C . SER A 1 90 ? -0.905 19.391 -2.918 1 92.44 90 SER A C 1
ATOM 731 O O . SER A 1 90 ? -0.874 20.094 -1.91 1 92.44 90 SER A O 1
ATOM 733 N N . GLN A 1 91 ? -1.855 18.594 -3.279 1 94.62 91 GLN A N 1
ATOM 734 C CA . GLN A 1 91 ? -2.9 18.312 -2.301 1 94.62 91 GLN A CA 1
ATOM 735 C C . GLN A 1 91 ? -2.82 16.859 -1.822 1 94.62 91 GLN A C 1
ATOM 737 O O . GLN A 1 91 ? -2.877 15.93 -2.629 1 94.62 91 GLN A O 1
ATOM 742 N N . CYS A 1 92 ? -2.633 16.781 -0.537 1 94.62 92 CYS A N 1
ATOM 743 C CA . CYS A 1 92 ? -2.594 15.461 0.086 1 94.62 92 CYS A CA 1
ATOM 744 C C . CYS A 1 92 ? -3.881 15.188 0.854 1 94.62 92 CYS A C 1
ATOM 746 O O . CYS A 1 92 ? -4.188 15.875 1.829 1 94.62 92 CYS A O 1
ATOM 748 N N . THR A 1 93 ? -4.613 14.211 0.421 1 96.25 93 THR A N 1
ATOM 749 C CA . THR A 1 93 ? -5.867 13.836 1.068 1 96.25 93 THR A CA 1
ATOM 750 C C . THR A 1 93 ? -5.734 12.484 1.766 1 96.25 93 THR A C 1
ATOM 752 O O . THR A 1 93 ? -5.312 11.508 1.153 1 96.25 93 THR A O 1
ATOM 755 N N . MET A 1 94 ? -6.102 12.484 3.035 1 96.12 94 MET A N 1
ATOM 756 C CA . MET A 1 94 ? -6.121 11.258 3.822 1 96.12 94 MET A CA 1
ATOM 757 C C . MET A 1 94 ? -7.539 10.914 4.262 1 96.12 94 MET A C 1
ATOM 759 O O . MET A 1 94 ? -8.227 11.742 4.863 1 96.12 94 MET A O 1
ATOM 763 N N . GLU A 1 95 ? -7.91 9.773 3.914 1 96.69 95 GLU A N 1
ATOM 764 C CA . GLU A 1 95 ? -9.25 9.32 4.277 1 96.69 95 GLU A CA 1
ATOM 765 C C . GLU A 1 95 ? -9.188 8.055 5.137 1 96.69 95 GLU A C 1
ATOM 767 O O . GLU A 1 95 ? -8.453 7.121 4.824 1 96.69 95 GLU A O 1
ATOM 772 N N . LEU A 1 96 ? -9.875 8.078 6.219 1 95.81 96 LEU A N 1
ATOM 773 C CA . LEU A 1 96 ? -9.992 6.945 7.129 1 95.81 96 LEU A CA 1
ATOM 774 C C . LEU A 1 96 ? -11.391 6.344 7.066 1 95.81 96 LEU A C 1
ATOM 776 O O . LEU A 1 96 ? -12.383 7.039 7.309 1 95.81 96 LEU A O 1
ATOM 780 N N . GLU A 1 97 ? -11.484 5.141 6.73 1 94.25 97 GLU A N 1
ATOM 781 C CA . GLU A 1 97 ? -12.766 4.438 6.645 1 94.25 97 GLU A CA 1
ATOM 782 C C . GLU A 1 97 ? -12.75 3.168 7.492 1 94.25 97 GLU A C 1
ATOM 784 O O . GLU A 1 97 ? -12.039 2.211 7.176 1 94.25 97 GLU A O 1
ATOM 789 N N . PRO A 1 98 ? -13.555 3.207 8.523 1 92.94 98 PRO A N 1
ATOM 790 C CA . PRO A 1 98 ? -13.625 1.979 9.32 1 92.94 98 PRO A CA 1
ATOM 791 C C . PRO A 1 98 ? -14.133 0.786 8.516 1 92.94 98 PRO A C 1
ATOM 793 O O . PRO A 1 98 ? -15.062 0.926 7.723 1 92.94 98 PRO A O 1
ATOM 796 N N . THR A 1 99 ? -13.445 -0.253 8.594 1 88.25 99 THR A N 1
ATOM 797 C CA . THR A 1 99 ? -13.828 -1.482 7.91 1 88.25 99 THR A CA 1
ATOM 798 C C . THR A 1 99 ? -13.586 -2.697 8.805 1 88.25 99 THR A C 1
ATOM 800 O O . THR A 1 99 ? -12.438 -3.107 9.008 1 88.25 99 THR A O 1
ATOM 803 N N . GLY A 1 100 ? -14.711 -3.316 9.336 1 83.44 100 GLY A N 1
ATOM 804 C CA . GLY A 1 100 ? -14.555 -4.434 10.25 1 83.44 100 GLY A CA 1
ATOM 805 C C . GLY A 1 100 ? -13.781 -4.07 11.508 1 83.44 100 GLY A C 1
ATOM 806 O O . GLY A 1 100 ? -14.18 -3.168 12.25 1 83.44 100 GLY A O 1
ATOM 807 N N . THR A 1 101 ? -12.609 -4.816 11.625 1 85.25 101 THR A N 1
ATOM 808 C CA . THR A 1 101 ? -11.781 -4.574 12.797 1 85.25 101 THR A CA 1
ATOM 809 C C . THR A 1 101 ? -10.578 -3.707 12.43 1 85.25 101 THR A C 1
ATOM 811 O O . THR A 1 101 ? -9.664 -3.525 13.242 1 85.25 101 THR A O 1
ATOM 814 N N . ALA A 1 102 ? -10.672 -3.182 11.219 1 93.06 102 ALA A N 1
ATOM 815 C CA . ALA A 1 102 ? -9.547 -2.379 10.75 1 93.06 102 ALA A CA 1
ATOM 816 C C . ALA A 1 102 ? -10.023 -1.041 10.188 1 93.06 102 ALA A C 1
ATOM 818 O O . ALA A 1 102 ? -11.219 -0.749 10.203 1 93.06 102 ALA A O 1
ATOM 819 N N . VAL A 1 103 ? -9.125 -0.231 9.961 1 94.56 103 VAL A N 1
ATOM 820 C CA . VAL A 1 103 ? -9.406 1.057 9.336 1 94.56 103 VAL A CA 1
ATOM 821 C C . VAL A 1 103 ? -8.695 1.137 7.988 1 94.56 103 VAL A C 1
ATOM 823 O O . VAL A 1 103 ? -7.5 0.847 7.891 1 94.56 103 VAL A O 1
ATOM 826 N N . LYS A 1 104 ? -9.469 1.425 7.004 1 95.06 104 LYS A N 1
ATOM 827 C CA . LYS A 1 104 ? -8.898 1.689 5.688 1 95.06 104 LYS A CA 1
ATOM 828 C C . LYS A 1 104 ? -8.32 3.1 5.613 1 95.06 104 LYS A C 1
ATOM 830 O O . LYS A 1 104 ? -9.039 4.082 5.805 1 95.06 104 LYS A O 1
ATOM 835 N N . LEU A 1 105 ? -7.074 3.197 5.41 1 95.75 105 LEU A N 1
ATOM 836 C CA . LEU A 1 105 ? -6.414 4.484 5.223 1 95.75 105 LEU A CA 1
ATOM 837 C C . LEU A 1 105 ? -6.062 4.703 3.754 1 95.75 105 LEU A C 1
ATOM 839 O O . LEU A 1 105 ? -5.34 3.902 3.156 1 95.75 105 LEU A O 1
ATOM 843 N N . SER A 1 106 ? -6.621 5.695 3.18 1 95.81 106 SER A N 1
ATOM 844 C CA . SER A 1 106 ? -6.336 6.074 1.799 1 95.81 106 SER A CA 1
ATOM 845 C C . SER A 1 106 ? -5.621 7.418 1.731 1 95.81 106 SER A C 1
ATOM 847 O O . SER A 1 106 ? -6.121 8.422 2.248 1 95.81 106 SER A O 1
ATOM 849 N N . ILE A 1 107 ? -4.469 7.426 1.112 1 95.12 107 ILE A N 1
ATOM 850 C CA . ILE A 1 107 ? -3.732 8.664 0.888 1 95.12 107 ILE A CA 1
ATOM 851 C C . ILE A 1 107 ? -3.752 9.016 -0.599 1 95.12 107 ILE A C 1
ATOM 853 O O . ILE A 1 107 ? -3.369 8.195 -1.439 1 95.12 107 ILE A O 1
ATOM 857 N N . THR A 1 108 ? -4.234 10.156 -0.931 1 94.81 108 THR A N 1
ATOM 858 C CA . THR A 1 108 ? -4.254 10.664 -2.299 1 94.81 108 THR A CA 1
ATOM 859 C C . THR A 1 108 ? -3.459 11.961 -2.406 1 94.81 108 THR A C 1
ATOM 861 O O . THR A 1 108 ? -3.814 12.961 -1.784 1 94.81 108 THR A O 1
ATOM 864 N N . HIS A 1 109 ? -2.406 11.898 -3.104 1 93.56 109 HIS A N 1
ATOM 865 C CA . HIS A 1 109 ? -1.59 13.07 -3.373 1 93.56 109 HIS A CA 1
ATOM 866 C C . HIS A 1 109 ? -1.732 13.523 -4.824 1 93.56 109 HIS A C 1
ATOM 868 O O . HIS A 1 109 ? -1.376 12.781 -5.746 1 93.56 109 HIS A O 1
ATOM 874 N N . THR A 1 110 ? -2.217 14.719 -4.996 1 93.5 110 THR A N 1
ATOM 875 C CA . THR A 1 110 ? -2.508 15.203 -6.344 1 93.5 110 THR A CA 1
ATOM 876 C C . THR A 1 110 ? -1.852 16.562 -6.586 1 93.5 110 THR A C 1
ATOM 878 O O . THR A 1 110 ? -1.671 17.344 -5.652 1 93.5 110 THR A O 1
ATOM 881 N N . ILE A 1 111 ? -1.412 16.719 -7.758 1 91.12 111 ILE A N 1
ATOM 882 C CA . ILE A 1 111 ? -0.871 18 -8.188 1 91.12 111 ILE A CA 1
ATOM 883 C C . ILE A 1 111 ? -1.355 18.328 -9.594 1 91.12 111 ILE A C 1
ATOM 885 O O . ILE A 1 111 ? -1.52 17.422 -10.422 1 91.12 111 ILE A O 1
ATOM 889 N N . GLU A 1 112 ? -1.692 19.531 -9.797 1 86.75 112 GLU A N 1
ATOM 890 C CA . GLU A 1 112 ? -2.178 19.969 -11.102 1 86.75 112 GLU A CA 1
ATOM 891 C C . GLU A 1 112 ? -1.028 20.125 -12.094 1 86.75 112 GLU A C 1
ATOM 893 O O . GLU A 1 112 ? -0.862 21.188 -12.688 1 86.75 112 GLU A O 1
ATOM 898 N N . ARG A 1 113 ? -0.207 19.188 -12.211 1 84.88 113 ARG A N 1
ATOM 899 C CA . ARG A 1 113 ? 0.916 19.141 -13.141 1 84.88 113 ARG A CA 1
ATOM 900 C C . ARG A 1 113 ? 1.132 17.719 -13.664 1 84.88 113 ARG A C 1
ATOM 902 O O . ARG A 1 113 ? 1.07 16.75 -12.898 1 84.88 113 ARG A O 1
ATOM 909 N N . GLU A 1 114 ? 1.287 17.609 -14.867 1 81.25 114 GLU A N 1
ATOM 910 C CA . GLU A 1 114 ? 1.556 16.297 -15.445 1 81.25 114 GLU A CA 1
ATOM 911 C C . GLU A 1 114 ? 3 15.875 -15.203 1 81.25 114 GLU A C 1
ATOM 913 O O . GLU A 1 114 ? 3.914 16.703 -15.266 1 81.25 114 GLU A O 1
ATOM 918 N N . ALA A 1 115 ? 3.152 14.57 -15.055 1 76.38 115 ALA A N 1
ATOM 919 C CA . ALA A 1 115 ? 4.48 13.984 -14.875 1 76.38 115 ALA A CA 1
ATOM 920 C C . ALA A 1 115 ? 5.258 14.711 -13.781 1 76.38 115 ALA A C 1
ATOM 922 O O . ALA A 1 115 ? 6.398 15.125 -13.992 1 76.38 115 ALA A O 1
ATOM 923 N N . SER A 1 116 ? 4.555 14.961 -12.703 1 83.69 116 SER A N 1
ATOM 924 C CA . SER A 1 116 ? 5.152 15.719 -11.609 1 83.69 116 SER A CA 1
ATOM 925 C C . SER A 1 116 ? 6.254 14.914 -10.922 1 83.69 116 SER A C 1
ATOM 927 O O . SER A 1 116 ? 6.047 13.75 -10.562 1 83.69 116 SER A O 1
ATOM 929 N N . LYS A 1 117 ? 7.367 15.539 -10.758 1 81.94 117 LYS A N 1
ATOM 930 C CA . LYS A 1 117 ? 8.484 14.93 -10.039 1 81.94 117 LYS A CA 1
ATOM 931 C C . LYS A 1 117 ? 8.172 14.805 -8.555 1 81.94 117 LYS A C 1
ATOM 933 O O . LYS A 1 117 ? 8.664 13.891 -7.887 1 81.94 117 LYS A O 1
ATOM 938 N N . LEU A 1 118 ? 7.352 15.656 -8.141 1 83.12 118 LEU A N 1
ATOM 939 C CA . LEU A 1 118 ? 6.957 15.641 -6.738 1 83.12 118 LEU A CA 1
ATOM 940 C C . LEU A 1 118 ? 6.172 14.375 -6.41 1 83.12 118 LEU A C 1
ATOM 942 O O . LEU A 1 118 ? 6.484 13.68 -5.441 1 83.12 118 LEU A O 1
ATOM 946 N N . ILE A 1 119 ? 5.227 14.141 -7.27 1 85.69 119 ILE A N 1
ATOM 947 C CA . ILE A 1 119 ? 4.391 12.969 -7.062 1 85.69 119 ILE A CA 1
ATOM 948 C C . ILE A 1 119 ? 5.246 11.703 -7.148 1 85.69 119 ILE A C 1
ATOM 950 O O . ILE A 1 119 ? 5.051 10.758 -6.379 1 85.69 119 ILE A O 1
ATOM 954 N N . GLU A 1 120 ? 6.191 11.727 -7.977 1 84.38 120 GLU A N 1
ATOM 955 C CA . GLU A 1 120 ? 7.105 10.594 -8.094 1 84.38 120 GLU A CA 1
ATOM 956 C C . GLU A 1 120 ? 7.918 10.414 -6.812 1 84.38 120 GLU A C 1
ATOM 958 O O . GLU A 1 120 ? 8.094 9.289 -6.336 1 84.38 120 GLU A O 1
ATOM 963 N N . ALA A 1 121 ? 8.367 11.445 -6.305 1 81.88 121 ALA A N 1
ATOM 964 C CA . ALA A 1 121 ? 9.172 11.414 -5.086 1 81.88 121 ALA A CA 1
ATOM 965 C C . ALA A 1 121 ? 8.344 10.938 -3.895 1 81.88 121 ALA A C 1
ATOM 967 O O . ALA A 1 121 ? 8.781 10.07 -3.135 1 81.88 121 ALA A O 1
ATOM 968 N N . VAL A 1 122 ? 7.184 11.461 -3.818 1 83.88 122 VAL A N 1
ATOM 969 C CA . VAL A 1 122 ? 6.328 11.141 -2.684 1 83.88 122 VAL A CA 1
ATOM 970 C C . VAL A 1 122 ? 5.844 9.695 -2.797 1 83.88 122 VAL A C 1
ATOM 972 O O . VAL A 1 122 ? 5.609 9.031 -1.784 1 83.88 122 VAL A O 1
ATOM 975 N N . SER A 1 123 ? 5.684 9.281 -3.992 1 85.56 123 SER A N 1
ATOM 976 C CA . SER A 1 123 ? 5.23 7.914 -4.242 1 85.56 123 SER A CA 1
ATOM 977 C C . SER A 1 123 ? 6.195 6.895 -3.639 1 85.56 123 SER A C 1
ATOM 979 O O . SER A 1 123 ? 5.789 5.793 -3.27 1 85.56 123 SER A O 1
ATOM 981 N N . GLY A 1 124 ? 7.402 7.207 -3.6 1 84.69 124 GLY A N 1
ATOM 982 C CA . GLY A 1 124 ? 8.398 6.336 -3 1 84.69 124 GLY A CA 1
ATOM 983 C C . GLY A 1 124 ? 8.484 6.477 -1.491 1 84.69 124 GLY A C 1
ATOM 984 O O . GLY A 1 124 ? 8.945 5.562 -0.803 1 84.69 124 GLY A O 1
ATOM 985 N N . GLY A 1 125 ? 8.078 7.52 -0.964 1 88 125 GLY A N 1
ATOM 986 C CA . GLY A 1 125 ? 8.172 7.812 0.457 1 88 125 GLY A CA 1
ATOM 987 C C . GLY A 1 125 ? 6.98 7.316 1.251 1 88 125 GLY A C 1
ATOM 988 O O . GLY A 1 125 ? 7.145 6.66 2.283 1 88 125 GLY A O 1
ATOM 989 N N . TRP A 1 126 ? 5.785 7.535 0.748 1 91.88 126 TRP A N 1
ATOM 990 C CA . TRP A 1 126 ? 4.543 7.238 1.447 1 91.88 126 TRP A CA 1
ATOM 991 C C . TRP A 1 126 ? 4.477 5.766 1.838 1 91.88 126 TRP A C 1
ATOM 993 O O . TRP A 1 126 ? 4.129 5.43 2.975 1 91.88 126 TRP A O 1
ATOM 1003 N N . PRO A 1 127 ? 4.836 4.852 0.902 1 92.5 127 PRO A N 1
ATOM 1004 C CA . PRO A 1 127 ? 4.777 3.438 1.274 1 92.5 127 PRO A CA 1
ATOM 1005 C C . PRO A 1 127 ? 5.645 3.111 2.49 1 92.5 127 PRO A C 1
ATOM 1007 O O . PRO A 1 127 ? 5.254 2.299 3.33 1 92.5 127 PRO A O 1
ATOM 1010 N N . LYS A 1 128 ? 6.773 3.727 2.627 1 91.19 128 LYS A N 1
ATOM 1011 C CA . LYS A 1 128 ? 7.664 3.502 3.762 1 91.19 128 LYS A CA 1
ATOM 1012 C C . LYS A 1 128 ? 7.043 4.012 5.059 1 91.19 128 LYS A C 1
ATOM 1014 O O . LYS A 1 128 ? 7.016 3.295 6.062 1 91.19 128 LYS A O 1
ATOM 1019 N N . ILE A 1 129 ? 6.527 5.168 4.957 1 91.75 129 ILE A N 1
ATOM 1020 C CA . ILE A 1 129 ? 5.949 5.82 6.129 1 91.75 129 ILE A CA 1
ATOM 1021 C C . ILE A 1 129 ? 4.707 5.059 6.586 1 91.75 129 ILE A C 1
ATOM 1023 O O . ILE A 1 129 ? 4.559 4.758 7.773 1 91.75 129 ILE A O 1
ATOM 1027 N N . LEU A 1 130 ? 3.865 4.68 5.648 1 92.88 130 LEU A N 1
ATOM 1028 C CA . LEU A 1 130 ? 2.607 4.012 5.965 1 92.88 130 LEU A CA 1
ATOM 1029 C C . LEU A 1 130 ? 2.857 2.588 6.453 1 92.88 130 LEU A C 1
ATOM 1031 O O . LEU A 1 130 ? 2.119 2.078 7.297 1 92.88 130 LEU A O 1
ATOM 1035 N N . SER A 1 131 ? 3.879 1.996 5.902 1 93.31 131 SER A N 1
ATOM 1036 C CA . SER A 1 131 ? 4.258 0.676 6.398 1 93.31 131 SER A CA 1
ATOM 1037 C C . SER A 1 131 ? 4.688 0.736 7.859 1 93.31 131 SER A C 1
ATOM 1039 O O . SER A 1 131 ? 4.309 -0.123 8.656 1 93.31 131 SER A O 1
ATOM 1041 N N . ASN A 1 132 ? 5.492 1.74 8.188 1 92.38 132 ASN A N 1
ATOM 1042 C CA . ASN A 1 132 ? 5.906 1.94 9.57 1 92.38 132 ASN A CA 1
ATOM 1043 C C . ASN A 1 132 ? 4.719 2.248 10.477 1 92.38 132 ASN A C 1
ATOM 1045 O O . ASN A 1 132 ? 4.633 1.736 11.594 1 92.38 132 ASN A O 1
ATOM 1049 N N . LEU A 1 133 ? 3.855 3.115 9.977 1 93.81 133 LEU A N 1
ATOM 1050 C CA . LEU A 1 133 ? 2.672 3.473 10.75 1 93.81 133 LEU A CA 1
ATOM 1051 C C . LEU A 1 133 ? 1.842 2.236 11.086 1 93.81 133 LEU A C 1
ATOM 1053 O O . LEU A 1 133 ? 1.46 2.029 12.234 1 93.81 133 LEU A O 1
ATOM 1057 N N . LYS A 1 134 ? 1.608 1.437 10.055 1 94.19 134 LYS A N 1
ATOM 1058 C CA . LYS A 1 134 ? 0.831 0.215 10.234 1 94.19 134 LYS A CA 1
ATOM 1059 C C . LYS A 1 134 ? 1.511 -0.728 11.227 1 94.19 134 LYS A C 1
ATOM 1061 O O . LYS A 1 134 ? 0.87 -1.237 12.148 1 94.19 134 LYS A O 1
ATOM 1066 N N . SER A 1 135 ? 2.805 -0.987 11.078 1 92.94 135 SER A N 1
ATOM 1067 C CA . SER A 1 135 ? 3.545 -1.88 11.961 1 92.94 135 SER A CA 1
ATOM 1068 C C . SER A 1 135 ? 3.514 -1.379 13.406 1 92.94 135 SER A C 1
ATOM 1070 O O . SER A 1 135 ? 3.316 -2.162 14.336 1 92.94 135 SER A O 1
ATOM 1072 N N . LEU A 1 136 ? 3.705 -0.073 13.5 1 92.31 136 LEU A N 1
ATOM 1073 C CA . LEU A 1 136 ? 3.74 0.532 14.82 1 92.31 136 LEU A CA 1
ATOM 1074 C C . LEU A 1 136 ? 2.395 0.388 15.523 1 92.31 136 LEU A C 1
ATOM 1076 O O . LEU A 1 136 ? 2.336 -0.006 16.688 1 92.31 136 LEU A O 1
ATOM 1080 N N . LEU A 1 137 ? 1.321 0.663 14.844 1 92.62 137 LEU A N 1
ATOM 1081 C CA . LEU A 1 137 ? -0.015 0.611 15.422 1 92.62 137 LEU A CA 1
ATOM 1082 C C . LEU A 1 137 ? -0.414 -0.826 15.742 1 92.62 137 LEU A C 1
ATOM 1084 O O . LEU A 1 137 ? -1.118 -1.075 16.719 1 92.62 137 LEU A O 1
ATOM 1088 N N . GLU A 1 138 ? 0.079 -1.76 14.992 1 91.62 138 GLU A N 1
ATOM 1089 C CA . GLU A 1 138 ? -0.351 -3.146 15.148 1 91.62 138 GLU A CA 1
ATOM 1090 C C . GLU A 1 138 ? 0.574 -3.904 16.094 1 91.62 138 GLU A C 1
ATOM 1092 O O . GLU A 1 138 ? 0.145 -4.84 16.781 1 91.62 138 GLU A O 1
ATOM 1097 N N . THR A 1 139 ? 1.878 -3.547 16.078 1 90.25 139 THR A N 1
ATOM 1098 C CA . THR A 1 139 ? 2.834 -4.363 16.812 1 90.25 139 THR A CA 1
ATOM 1099 C C . THR A 1 139 ? 3.498 -3.545 17.922 1 90.25 139 THR A C 1
ATOM 1101 O O . THR A 1 139 ? 4.094 -4.109 18.844 1 90.25 139 THR A O 1
ATOM 1104 N N . GLY A 1 140 ? 3.469 -2.244 17.812 1 89 140 GLY A N 1
ATOM 1105 C CA . GLY A 1 140 ? 4.16 -1.371 18.75 1 89 140 GLY A CA 1
ATOM 1106 C C . GLY A 1 140 ? 5.586 -1.057 18.328 1 89 140 GLY A C 1
ATOM 1107 O O . GLY A 1 140 ? 6.301 -0.349 19.047 1 89 140 GLY A O 1
ATOM 1108 N N . SER A 1 141 ? 5.922 -1.625 17.141 1 88.44 141 SER A N 1
ATOM 1109 C CA . SER A 1 141 ? 7.27 -1.375 16.641 1 88.44 141 SER A CA 1
ATOM 1110 C C . SER A 1 141 ? 7.258 -1.107 15.141 1 88.44 141 SER A C 1
ATOM 1112 O O . SER A 1 141 ? 6.445 -1.678 14.406 1 88.44 141 SER A O 1
ATOM 1114 N N . ILE A 1 142 ? 8.211 -0.316 14.711 1 87.94 142 ILE A N 1
ATOM 1115 C CA . ILE A 1 142 ? 8.289 0.065 13.305 1 87.94 142 ILE A CA 1
ATOM 1116 C C . ILE A 1 142 ? 8.984 -1.035 12.508 1 87.94 142 ILE A C 1
ATOM 1118 O O . ILE A 1 142 ? 9.727 -1.843 13.078 1 87.94 142 ILE A O 1
ATOM 1122 N N . ALA A 1 143 ? 8.75 -0.99 11.297 1 85.25 143 ALA A N 1
ATOM 1123 C CA . ALA A 1 143 ? 9.328 -1.998 10.414 1 85.25 143 ALA A CA 1
ATOM 1124 C C . ALA A 1 143 ? 10.664 -1.522 9.844 1 85.25 143 ALA A C 1
ATOM 1126 O O . ALA A 1 143 ? 11.625 -2.295 9.766 1 85.25 143 ALA A O 1
ATOM 1127 N N . LEU A 1 144 ? 10.68 -0.245 9.422 1 86.31 144 LEU A N 1
ATOM 1128 C CA . LEU A 1 144 ? 11.867 0.345 8.812 1 86.31 144 LEU A CA 1
ATOM 1129 C C . LEU A 1 144 ? 12.516 1.351 9.758 1 86.31 144 LEU A C 1
ATOM 1131 O O . LEU A 1 144 ? 11.906 2.361 10.109 1 86.31 144 LEU A O 1
ATOM 1135 N N . GLN A 1 145 ? 13.695 1.079 10.117 1 78.81 145 GLN A N 1
ATOM 1136 C CA . GLN A 1 145 ? 14.391 1.955 11.062 1 78.81 145 GLN A CA 1
ATOM 1137 C C . GLN A 1 145 ? 14.953 3.184 10.352 1 78.81 145 GLN A C 1
ATOM 1139 O O . GLN A 1 145 ? 15.125 4.234 10.969 1 78.81 145 GLN A O 1
ATOM 1144 N N . ALA A 1 146 ? 15.383 2.953 9.078 1 75.19 146 ALA A N 1
ATOM 1145 C CA . ALA A 1 146 ? 15.906 4.062 8.281 1 75.19 146 ALA A CA 1
ATOM 1146 C C . ALA A 1 146 ? 15.312 4.051 6.875 1 75.19 146 ALA A C 1
ATOM 1148 O O . ALA A 1 146 ? 15.109 2.984 6.289 1 75.19 146 ALA A O 1
ATOM 1149 N N . PRO A 1 147 ? 14.906 5.203 6.387 1 69.88 147 PRO A N 1
ATOM 1150 C CA . PRO A 1 147 ? 14.305 5.254 5.051 1 69.88 147 PRO A CA 1
ATOM 1151 C C . PRO A 1 147 ? 15.227 4.699 3.967 1 69.88 147 PRO A C 1
ATOM 1153 O O . PRO A 1 147 ? 14.75 4.172 2.957 1 69.88 147 PRO A O 1
ATOM 1156 N N . TYR A 1 148 ? 16.469 4.891 4.051 1 61.81 148 TYR A N 1
ATOM 1157 C CA . TYR A 1 148 ? 17.469 4.406 3.105 1 61.81 148 TYR A CA 1
ATOM 1158 C C . TYR A 1 148 ? 18.531 3.564 3.814 1 61.81 148 TYR A C 1
ATOM 1160 O O . TYR A 1 148 ? 19.391 4.102 4.5 1 61.81 148 TYR A O 1
ATOM 1168 N N . PRO A 1 149 ? 18.094 2.227 3.916 1 52.38 149 PRO A N 1
ATOM 1169 C CA . PRO A 1 149 ? 19.078 1.444 4.652 1 52.38 149 PRO A CA 1
ATOM 1170 C C . PRO A 1 149 ? 20.5 1.641 4.121 1 52.38 149 PRO A C 1
ATOM 1172 O O . PRO A 1 149 ? 20.688 1.839 2.918 1 52.38 149 PRO A O 1
ATOM 1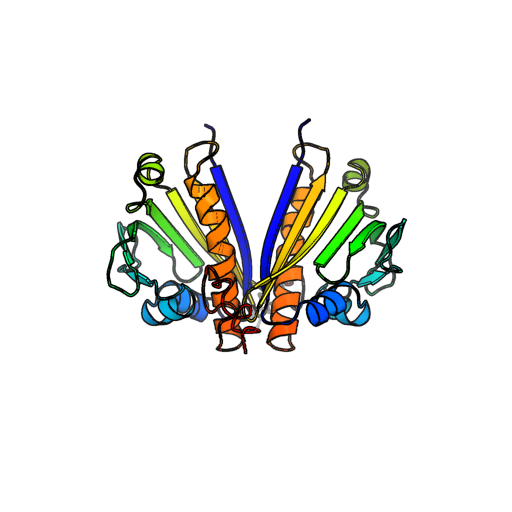175 N N . THR A 1 150 ? 21.391 2.168 4.844 1 46.94 150 THR A N 1
ATOM 1176 C CA . THR A 1 150 ? 22.812 2.303 4.52 1 46.94 150 THR A CA 1
ATOM 1177 C C . THR A 1 150 ? 23.391 0.975 4.031 1 46.94 150 THR A C 1
ATOM 1179 O O . THR A 1 150 ? 23.094 -0.078 4.602 1 46.94 150 THR A O 1
ATOM 1182 N N . ALA A 1 151 ? 23.688 0.799 2.713 1 41.28 151 ALA A N 1
ATOM 1183 C CA . ALA A 1 151 ? 24.5 -0.284 2.154 1 41.28 151 ALA A CA 1
ATOM 1184 C C . ALA A 1 151 ? 25.562 -0.747 3.148 1 41.28 151 ALA A C 1
ATOM 1186 O O . ALA A 1 151 ? 26.328 -1.665 2.861 1 41.28 151 ALA A O 1
ATOM 1187 N N . ASN A 1 152 ? 25.922 -0.065 4.164 1 37.78 152 ASN A N 1
ATOM 1188 C CA . ASN A 1 152 ? 27.219 -0.352 4.754 1 37.78 152 ASN A CA 1
ATOM 1189 C C . ASN A 1 152 ? 27.312 -1.794 5.246 1 37.78 152 ASN A C 1
ATOM 1191 O O . ASN A 1 152 ? 28.172 -2.125 6.059 1 37.78 152 ASN A O 1
ATOM 1195 N N . ALA A 1 153 ? 26.406 -2.729 5.289 1 34.91 153 ALA A N 1
ATOM 1196 C CA . ALA A 1 153 ? 26.953 -3.865 6.027 1 34.91 153 ALA A CA 1
ATOM 1197 C C . ALA A 1 153 ? 27.938 -4.652 5.176 1 34.91 153 ALA A C 1
ATOM 1199 O O . ALA A 1 153 ? 28.203 -5.82 5.449 1 34.91 153 ALA A O 1
ATOM 1200 N N . HIS A 1 154 ? 28.141 -4.441 3.9 1 31.41 154 HIS A N 1
ATOM 1201 C CA . HIS A 1 154 ? 29.109 -5.391 3.357 1 31.41 154 HIS A CA 1
ATOM 1202 C C . HIS A 1 154 ? 30.375 -5.441 4.211 1 31.41 154 HIS A C 1
ATOM 1204 O O . HIS A 1 154 ? 30.828 -6.523 4.602 1 31.41 154 HIS A O 1
ATOM 1210 N N . ALA A 1 155 ? 31.547 -4.727 3.635 1 29.58 155 ALA A N 1
ATOM 1211 C CA . ALA A 1 155 ? 32.938 -5.082 3.309 1 29.58 155 ALA A CA 1
ATOM 1212 C C . ALA A 1 155 ? 33.844 -4.969 4.535 1 29.58 155 ALA A C 1
ATOM 1214 O O . ALA A 1 155 ? 34.312 -3.881 4.848 1 29.58 155 ALA A O 1
ATOM 1215 N N . GLU A 1 156 ? 33.5 -5.156 5.727 1 27.06 156 GLU A N 1
ATOM 1216 C CA . GLU A 1 156 ? 34.75 -5.383 6.43 1 27.06 156 GLU A CA 1
ATOM 1217 C C . GLU A 1 156 ? 35.531 -6.543 5.809 1 27.06 156 GLU A C 1
ATOM 1219 O O . GLU A 1 156 ? 34.969 -7.609 5.555 1 27.06 156 GLU A O 1
ATOM 1224 N N . LYS A 1 157 ? 36.875 -6.348 5.199 1 28.16 157 LYS A N 1
ATOM 1225 C CA . LYS A 1 157 ? 38.062 -7.012 4.727 1 28.16 157 LYS A CA 1
ATOM 1226 C C . LYS A 1 157 ? 38.375 -8.25 5.562 1 28.16 157 LYS A C 1
ATOM 1228 O O . LYS A 1 157 ? 38.406 -8.188 6.793 1 28.16 157 LYS A O 1
ATOM 1233 N N . ALA A 1 158 ? 38.375 -9.352 4.992 1 31.12 158 ALA A N 1
ATOM 1234 C CA . ALA A 1 158 ? 39.281 -10.492 5.078 1 31.12 158 ALA A CA 1
ATOM 1235 C C . ALA A 1 158 ? 40.719 -10.023 5.219 1 31.12 158 ALA A C 1
ATOM 1237 O O . ALA A 1 158 ? 41.656 -10.812 5.043 1 31.12 158 ALA A O 1
ATOM 1238 N N . SER A 1 159 ? 40.844 -8.648 5.43 1 25.62 159 SER A N 1
ATOM 1239 C CA . SER A 1 159 ? 42.281 -8.414 5.602 1 25.62 159 SER A CA 1
ATOM 1240 C C . SER A 1 159 ? 42.781 -8.992 6.922 1 25.62 159 SER A C 1
ATOM 1242 O O . SER A 1 159 ? 43.969 -8.867 7.254 1 25.62 159 SER A O 1
ATOM 1244 N N . SER A 1 160 ? 42.281 -10.297 7.562 1 23.09 160 SER A N 1
ATOM 1245 C CA . SER A 1 160 ? 43.531 -10.875 8.094 1 23.09 160 SER A CA 1
ATOM 1246 C C . SER A 1 160 ? 44.312 -11.617 7.016 1 23.09 160 SER A C 1
ATOM 1248 O O . SER A 1 160 ? 43.719 -12.203 6.109 1 23.09 160 SER A O 1
ATOM 1250 N N . MET B 1 1 ? 2.51 1.871 -27.156 1 50.16 1 MET B N 1
ATOM 1251 C CA . MET B 1 1 ? 1.478 0.894 -26.828 1 50.16 1 MET B CA 1
ATOM 1252 C C . MET B 1 1 ? 0.986 1.088 -25.391 1 50.16 1 MET B C 1
ATOM 1254 O O . MET B 1 1 ? 1.787 1.281 -24.484 1 50.16 1 MET B O 1
ATOM 1258 N N . THR B 1 2 ? -0.355 1.417 -25.25 1 70.38 2 THR B N 1
ATOM 1259 C CA . THR B 1 2 ? -1.004 1.99 -24.078 1 70.38 2 THR B CA 1
ATOM 1260 C C . THR B 1 2 ? -1.197 0.932 -23 1 70.38 2 THR B C 1
ATOM 1262 O O . THR B 1 2 ? -1.576 -0.203 -23.297 1 70.38 2 THR B O 1
ATOM 1265 N N . ARG B 1 3 ? -0.276 0.752 -22.031 1 82.88 3 ARG B N 1
ATOM 1266 C CA . ARG B 1 3 ? -0.32 -0.265 -20.984 1 82.88 3 ARG B CA 1
ATOM 1267 C C . ARG B 1 3 ? -0.892 0.304 -19.688 1 82.88 3 ARG B C 1
ATOM 1269 O O . ARG B 1 3 ? -0.846 1.516 -19.453 1 82.88 3 ARG B O 1
ATOM 1276 N N . SER B 1 4 ? -1.685 -0.555 -19.094 1 88.62 4 SER B N 1
ATOM 1277 C CA . SER B 1 4 ? -2.141 -0.234 -17.75 1 88.62 4 SER B CA 1
ATOM 1278 C C . SER B 1 4 ? -1.311 -0.963 -16.688 1 88.62 4 SER B C 1
ATOM 1280 O O . SER B 1 4 ? -1.028 -2.154 -16.828 1 88.62 4 SER B O 1
ATOM 1282 N N . THR B 1 5 ? -0.804 -0.183 -15.797 1 90.31 5 THR B N 1
ATOM 1283 C CA . THR B 1 5 ? 0.047 -0.78 -14.773 1 90.31 5 THR B CA 1
ATOM 1284 C C . THR B 1 5 ? -0.43 -0.389 -13.383 1 90.31 5 THR B C 1
ATOM 1286 O O . THR B 1 5 ? -0.833 0.754 -13.156 1 90.31 5 THR B O 1
ATOM 1289 N N . PHE B 1 6 ? -0.511 -1.337 -12.641 1 89.06 6 PHE B N 1
ATOM 1290 C CA . PHE B 1 6 ? -0.757 -1.106 -11.219 1 89.06 6 PHE B CA 1
ATOM 1291 C C . PHE B 1 6 ? 0.459 -1.497 -10.391 1 89.06 6 PHE B C 1
ATOM 1293 O O . PHE B 1 6 ? 1.02 -2.58 -10.57 1 89.06 6 PHE B O 1
ATOM 1300 N N . VAL B 1 7 ? 0.94 -0.549 -9.516 1 92.62 7 VAL B N 1
ATOM 1301 C CA . VAL B 1 7 ? 2.092 -0.821 -8.664 1 92.62 7 VAL B CA 1
ATOM 1302 C C . VAL B 1 7 ? 1.72 -0.592 -7.199 1 92.62 7 VAL B C 1
ATOM 1304 O O . VAL B 1 7 ? 1.114 0.427 -6.859 1 92.62 7 VAL B O 1
ATOM 1307 N N . TYR B 1 8 ? 2.061 -1.521 -6.34 1 92.94 8 TYR B N 1
ATOM 1308 C CA . TYR B 1 8 ? 1.857 -1.41 -4.902 1 92.94 8 TYR B CA 1
ATOM 1309 C C . TYR B 1 8 ? 3.098 -1.863 -4.141 1 92.94 8 TYR B C 1
ATOM 1311 O O . TYR B 1 8 ? 3.648 -2.932 -4.418 1 92.94 8 TYR B O 1
ATOM 1319 N N . VAL B 1 9 ? 3.555 -1.027 -3.209 1 94.31 9 VAL B N 1
ATOM 1320 C CA . VAL B 1 9 ? 4.762 -1.319 -2.443 1 94.31 9 VAL B CA 1
ATOM 1321 C C . VAL B 1 9 ? 4.449 -1.292 -0.95 1 94.31 9 VAL B C 1
ATOM 1323 O O . VAL B 1 9 ? 3.725 -0.412 -0.478 1 94.31 9 VAL B O 1
ATOM 1326 N N . THR B 1 10 ? 4.941 -2.287 -0.252 1 94.12 10 THR B N 1
ATOM 1327 C CA . THR B 1 10 ? 4.82 -2.312 1.201 1 94.12 10 THR B CA 1
ATOM 1328 C C . THR B 1 10 ? 6.086 -2.889 1.836 1 94.12 10 THR B C 1
ATOM 1330 O O . THR B 1 10 ? 6.875 -3.555 1.165 1 94.12 10 THR B O 1
ATOM 1333 N N . TYR B 1 11 ? 6.312 -2.516 3.066 1 93.44 11 TYR B N 1
ATOM 1334 C CA . TYR B 1 11 ? 7.449 -3 3.84 1 93.44 11 TYR B CA 1
ATOM 1335 C C . TYR B 1 11 ? 6.988 -3.855 5.012 1 93.44 11 TYR B C 1
ATOM 1337 O O . TYR B 1 11 ? 6.168 -3.418 5.824 1 93.44 11 TYR B O 1
ATOM 1345 N N . ILE B 1 12 ? 7.531 -5.066 5.043 1 94.12 12 ILE B N 1
ATOM 1346 C CA . ILE B 1 12 ? 7.105 -6.027 6.055 1 94.12 12 ILE B CA 1
ATOM 1347 C C . ILE B 1 12 ? 8.297 -6.434 6.918 1 94.12 12 ILE B C 1
ATOM 1349 O O . ILE B 1 12 ? 9.359 -6.777 6.395 1 94.12 12 ILE B O 1
ATOM 1353 N N . ARG B 1 13 ? 8.125 -6.355 8.188 1 93.19 13 ARG B N 1
ATOM 1354 C CA . ARG B 1 13 ? 9.156 -6.82 9.102 1 93.19 13 ARG B CA 1
ATOM 1355 C C . ARG B 1 13 ? 9.25 -8.344 9.102 1 93.19 13 ARG B C 1
ATOM 1357 O O . ARG B 1 13 ? 8.531 -9.016 9.844 1 93.19 13 ARG B O 1
ATOM 1364 N N . THR B 1 14 ? 10.016 -8.906 8.352 1 93.62 14 THR B N 1
ATOM 1365 C CA . THR B 1 14 ? 10.203 -10.336 8.156 1 93.62 14 THR B CA 1
ATOM 1366 C C . THR B 1 14 ? 11.484 -10.617 7.383 1 93.62 14 THR B C 1
ATOM 1368 O O . THR B 1 14 ? 12.367 -9.758 7.301 1 93.62 14 THR B O 1
ATOM 1371 N N . THR B 1 15 ? 11.703 -11.789 6.953 1 93.62 15 THR B N 1
ATOM 1372 C CA . THR B 1 15 ? 12.828 -12.156 6.102 1 93.62 15 THR B CA 1
ATOM 1373 C C . THR B 1 15 ? 12.352 -12.531 4.703 1 93.62 15 THR B C 1
ATOM 1375 O O . THR B 1 15 ? 11.188 -12.906 4.52 1 93.62 15 THR B O 1
ATOM 1378 N N . PRO B 1 16 ? 13.211 -12.281 3.752 1 94.25 16 PRO B N 1
ATOM 1379 C CA . PRO B 1 16 ? 12.812 -12.656 2.391 1 94.25 16 PRO B CA 1
ATOM 1380 C C . PRO B 1 16 ? 12.367 -14.117 2.287 1 94.25 16 PRO B C 1
ATOM 1382 O O . PRO B 1 16 ? 11.43 -14.422 1.542 1 94.25 16 PRO B O 1
ATOM 1385 N N . GLN B 1 17 ? 13.016 -14.992 3.059 1 95.12 17 GLN B N 1
ATOM 1386 C CA . GLN B 1 17 ? 12.664 -16.406 3.02 1 95.12 17 GLN B CA 1
ATOM 1387 C C . GLN B 1 17 ? 11.258 -16.641 3.568 1 95.12 17 GLN B C 1
ATOM 1389 O O . GLN B 1 17 ? 10.469 -17.375 2.975 1 95.12 17 GLN B O 1
ATOM 1394 N N . THR B 1 18 ? 10.977 -16.016 4.668 1 94.38 18 THR B N 1
ATOM 1395 C CA . THR B 1 18 ? 9.664 -16.156 5.293 1 94.38 18 THR B CA 1
ATOM 1396 C C . THR B 1 18 ? 8.578 -15.578 4.398 1 94.38 18 THR B C 1
ATOM 1398 O O . THR B 1 18 ? 7.516 -16.188 4.223 1 94.38 18 THR B O 1
ATOM 1401 N N . LEU B 1 19 ? 8.82 -14.445 3.836 1 94.94 19 LEU B N 1
ATOM 1402 C CA . LEU B 1 19 ? 7.867 -13.789 2.949 1 94.94 19 LEU B CA 1
ATOM 1403 C C . LEU B 1 19 ? 7.613 -14.625 1.702 1 94.94 19 LEU B C 1
ATOM 1405 O O . LEU B 1 19 ? 6.469 -14.789 1.277 1 94.94 19 LEU B O 1
ATOM 1409 N N . TRP B 1 20 ? 8.656 -15.148 1.162 1 94.94 20 TRP B N 1
ATOM 1410 C CA . TRP B 1 20 ? 8.539 -16.016 -0.008 1 94.94 20 TRP B CA 1
ATOM 1411 C C . TRP B 1 20 ? 7.668 -17.219 0.301 1 94.94 20 TRP B C 1
ATOM 1413 O O . TRP B 1 20 ? 6.781 -17.578 -0.481 1 94.94 20 TRP B O 1
ATOM 1423 N N . SER B 1 21 ? 7.969 -17.797 1.382 1 94.56 21 SER B N 1
ATOM 1424 C CA . SER B 1 21 ? 7.184 -18.953 1.809 1 94.56 21 SER B CA 1
ATOM 1425 C C . SER B 1 21 ? 5.711 -18.594 1.975 1 94.56 21 SER B C 1
ATOM 1427 O O . SER B 1 21 ? 4.828 -19.359 1.58 1 94.56 21 SER B O 1
ATOM 1429 N N . ALA B 1 22 ? 5.484 -17.453 2.5 1 93.44 22 ALA B N 1
ATOM 1430 C CA . ALA B 1 22 ? 4.117 -16.984 2.717 1 93.44 22 ALA B CA 1
ATOM 1431 C C . ALA B 1 22 ? 3.389 -16.781 1.389 1 93.44 22 ALA B C 1
ATOM 1433 O O . ALA B 1 22 ? 2.182 -17.016 1.295 1 93.44 22 ALA B O 1
ATOM 1434 N N . LEU B 1 23 ? 4.141 -16.375 0.348 1 93.12 23 LEU B N 1
ATOM 1435 C CA . LEU B 1 23 ? 3.564 -16.078 -0.956 1 93.12 23 LEU B CA 1
ATOM 1436 C C . LEU B 1 23 ? 3.355 -17.344 -1.771 1 93.12 23 LEU B C 1
ATOM 1438 O O . LEU B 1 23 ? 2.623 -17.344 -2.764 1 93.12 23 LEU B O 1
ATOM 1442 N N . THR B 1 24 ? 3.988 -18.469 -1.328 1 93.06 24 THR B N 1
ATOM 1443 C CA . THR B 1 24 ? 3.967 -19.672 -2.148 1 93.06 24 THR B CA 1
ATOM 1444 C C . THR B 1 24 ? 3.352 -20.844 -1.38 1 93.06 24 THR B C 1
ATOM 1446 O O . THR B 1 24 ? 3.215 -21.938 -1.916 1 93.06 24 THR B O 1
ATOM 1449 N N . ASP B 1 25 ? 3.035 -20.609 -0.154 1 91.94 25 ASP B N 1
ATOM 1450 C CA . ASP B 1 25 ? 2.387 -21.625 0.663 1 91.94 25 ASP B CA 1
ATOM 1451 C C . ASP B 1 25 ? 0.867 -21.469 0.629 1 91.94 25 ASP B C 1
ATOM 1453 O O . ASP B 1 25 ? 0.325 -20.5 1.144 1 91.94 25 ASP B O 1
ATOM 1457 N N . ALA B 1 26 ? 0.269 -22.422 0.133 1 90.06 26 ALA B N 1
ATOM 1458 C CA . ALA B 1 26 ? -1.179 -22.359 -0.06 1 90.06 26 ALA B CA 1
ATOM 1459 C C . ALA B 1 26 ? -1.904 -22.234 1.276 1 90.06 26 ALA B C 1
ATOM 1461 O O . ALA B 1 26 ? -2.869 -21.469 1.393 1 90.06 26 ALA B O 1
ATOM 1462 N N . GLU B 1 27 ? -1.526 -23 2.271 1 89.5 27 GLU B N 1
ATOM 1463 C CA . GLU B 1 27 ? -2.182 -22.984 3.574 1 89.5 27 GLU B CA 1
ATOM 1464 C C . GLU B 1 27 ? -2.033 -21.609 4.234 1 89.5 27 GLU B C 1
ATOM 1466 O O . GLU B 1 27 ? -2.977 -21.109 4.848 1 89.5 27 GLU B O 1
ATOM 1471 N N . PHE B 1 28 ? -0.928 -21.047 4.074 1 90.25 28 PHE B N 1
ATOM 1472 C CA . PHE B 1 28 ? -0.679 -19.734 4.641 1 90.25 28 PHE B CA 1
ATOM 1473 C C . PHE B 1 28 ? -1.453 -18.656 3.877 1 90.25 28 PHE B C 1
ATOM 1475 O O . PHE B 1 28 ? -2.027 -17.75 4.48 1 90.25 28 PHE B O 1
ATOM 1482 N N . MET B 1 29 ? -1.545 -18.844 2.58 1 91 29 MET B N 1
ATOM 1483 C CA . MET B 1 29 ? -2.209 -17.891 1.703 1 91 29 MET B CA 1
ATOM 1484 C C . MET B 1 29 ? -3.688 -17.766 2.051 1 91 29 MET B C 1
ATOM 1486 O O . MET B 1 29 ? -4.254 -16.672 1.995 1 91 29 MET B O 1
ATOM 1490 N N . LYS B 1 30 ? -4.23 -18.844 2.49 1 91 30 LYS B N 1
ATOM 1491 C CA . LYS B 1 30 ? -5.652 -18.875 2.818 1 91 30 LYS B CA 1
ATOM 1492 C C . LYS B 1 30 ? -5.973 -17.922 3.967 1 91 30 LYS B C 1
ATOM 1494 O O . LYS B 1 30 ? -7.094 -17.422 4.078 1 91 30 LYS B O 1
ATOM 1499 N N . GLN B 1 31 ? -5.012 -17.719 4.781 1 89.81 31 GLN B N 1
ATOM 1500 C CA . GLN B 1 31 ? -5.215 -16.906 5.98 1 89.81 31 GLN B CA 1
ATOM 1501 C C . GLN B 1 31 ? -5.332 -15.422 5.625 1 89.81 31 GLN B C 1
ATOM 1503 O O . GLN B 1 31 ? -6.137 -14.703 6.219 1 89.81 31 GLN B O 1
ATOM 1508 N N . TYR B 1 32 ? -4.523 -15 4.617 1 91.06 32 TYR B N 1
ATOM 1509 C CA . TYR B 1 32 ? -4.5 -13.57 4.359 1 91.06 32 TYR B CA 1
ATOM 1510 C C . TYR B 1 32 ? -5.219 -13.234 3.057 1 91.06 32 TYR B C 1
ATOM 1512 O O . TYR B 1 32 ? -5.512 -12.07 2.779 1 91.06 32 TYR B O 1
ATOM 1520 N N . TRP B 1 33 ? -5.516 -14.25 2.215 1 90.25 33 TRP B N 1
ATOM 1521 C CA . TRP B 1 33 ? -6.207 -14.062 0.943 1 90.25 33 TRP B CA 1
ATOM 1522 C C . TRP B 1 33 ? -7.676 -14.453 1.058 1 90.25 33 TRP B C 1
ATOM 1524 O O . TRP B 1 33 ? -8.219 -15.102 0.161 1 90.25 33 TRP B O 1
ATOM 1534 N N . PHE B 1 34 ? -8.281 -14.305 2.223 1 87.25 34 PHE B N 1
ATOM 1535 C CA . PHE B 1 34 ? -9.711 -14.484 2.479 1 87.25 34 PHE B CA 1
ATOM 1536 C C . PHE B 1 34 ? -10.164 -15.883 2.066 1 87.25 34 PHE B C 1
ATOM 1538 O O . PHE B 1 34 ? -11.203 -16.047 1.426 1 87.25 34 PHE B O 1
ATOM 1545 N N . GLY B 1 35 ? -9.383 -16.844 2.35 1 87 35 GLY B N 1
ATOM 1546 C CA . GLY B 1 35 ? -9.734 -18.234 2.084 1 87 35 GLY B CA 1
ATOM 1547 C C . GLY B 1 35 ? -9.297 -18.703 0.712 1 87 35 GLY B C 1
ATOM 1548 O O . GLY B 1 35 ? -9.375 -19.906 0.404 1 87 35 GLY B O 1
ATOM 1549 N N . MET B 1 36 ? -8.82 -17.797 -0.094 1 88.88 36 MET B N 1
ATOM 1550 C CA . MET B 1 36 ? -8.312 -18.156 -1.417 1 88.88 36 MET B CA 1
ATOM 1551 C C . MET B 1 36 ? -6.844 -18.547 -1.348 1 88.88 36 MET B C 1
ATOM 1553 O O . MET B 1 36 ? -6.137 -18.172 -0.409 1 88.88 36 MET B O 1
ATOM 1557 N N . HIS B 1 37 ? -6.5 -19.359 -2.309 1 90.19 37 HIS B N 1
ATOM 1558 C CA . HIS B 1 37 ? -5.09 -19.734 -2.365 1 90.19 37 HIS B CA 1
ATOM 1559 C C . HIS B 1 37 ? -4.652 -20.016 -3.801 1 90.19 37 HIS B C 1
ATOM 1561 O O . HIS B 1 37 ? -5.492 -20.219 -4.68 1 90.19 37 HIS B O 1
ATOM 1567 N N . CYS B 1 38 ? -3.395 -19.969 -3.969 1 91.06 38 CYS B N 1
ATOM 1568 C CA . CYS B 1 38 ? -2.801 -20.25 -5.27 1 91.06 38 CYS B CA 1
ATOM 1569 C C . CYS B 1 38 ? -2.123 -21.625 -5.266 1 91.06 38 CYS B C 1
ATOM 1571 O O . CYS B 1 38 ? -1.587 -22.047 -4.242 1 91.06 38 CYS B O 1
ATOM 1573 N N . GLU B 1 39 ? -2.268 -22.203 -6.398 1 91.25 39 GLU B N 1
ATOM 1574 C CA . GLU B 1 39 ? -1.603 -23.484 -6.582 1 91.25 39 GLU B CA 1
ATOM 1575 C C . GLU B 1 39 ? -0.669 -23.453 -7.789 1 91.25 39 GLU B C 1
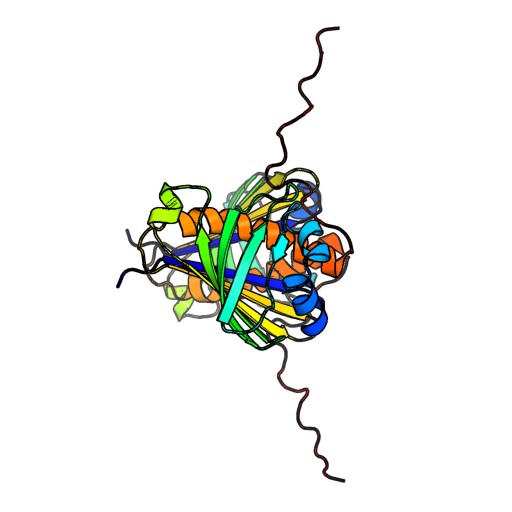ATOM 1577 O O . GLU B 1 39 ? -1.062 -23.031 -8.875 1 91.25 39 GLU B O 1
ATOM 1582 N N . SER B 1 40 ? 0.5 -23.891 -7.48 1 92.94 40 SER B N 1
ATOM 1583 C CA . SER B 1 40 ? 1.506 -23.984 -8.531 1 92.94 40 SER B CA 1
ATOM 1584 C C . SER B 1 40 ? 2.727 -24.766 -8.062 1 92.94 40 SER B C 1
ATOM 1586 O O . SER B 1 40 ? 2.85 -25.078 -6.875 1 92.94 40 SER B O 1
ATOM 1588 N N . GLN B 1 41 ? 3.574 -25.219 -8.992 1 92 41 GLN B N 1
ATOM 1589 C CA . GLN B 1 41 ? 4.883 -25.766 -8.641 1 92 41 GLN B CA 1
ATOM 1590 C C . GLN B 1 41 ? 5.895 -24.656 -8.406 1 92 41 GLN B C 1
ATOM 1592 O O . GLN B 1 41 ? 7.023 -24.906 -7.977 1 92 41 GLN B O 1
ATOM 1597 N N . TRP B 1 42 ? 5.492 -23.484 -8.672 1 93 42 TRP B N 1
ATOM 1598 C CA . TRP B 1 42 ? 6.266 -22.281 -8.406 1 93 42 TRP B CA 1
ATOM 1599 C C . TRP B 1 42 ? 7.609 -22.328 -9.117 1 93 42 TRP B C 1
ATOM 1601 O O . TRP B 1 42 ? 8.641 -21.969 -8.539 1 93 42 TRP B O 1
ATOM 1611 N N . THR B 1 43 ? 7.688 -22.969 -10.25 1 91.94 43 THR B N 1
ATOM 1612 C CA . THR B 1 43 ? 8.828 -22.953 -11.164 1 91.94 43 THR B CA 1
ATOM 1613 C C . THR B 1 43 ? 8.438 -22.359 -12.508 1 91.94 43 THR B C 1
ATOM 1615 O O . THR B 1 43 ? 7.27 -22.422 -12.906 1 91.94 43 THR B O 1
ATOM 1618 N N . ALA B 1 44 ? 9.414 -21.719 -13.102 1 94.88 44 ALA B N 1
ATOM 1619 C CA . ALA B 1 44 ? 9.141 -21.109 -14.398 1 94.88 44 ALA B CA 1
ATOM 1620 C C . ALA B 1 44 ? 8.516 -22.109 -15.359 1 94.88 44 ALA B C 1
ATOM 1622 O O . ALA B 1 44 ? 8.992 -23.25 -15.492 1 94.88 44 ALA B O 1
ATOM 1623 N N . GLY B 1 45 ? 7.453 -21.719 -15.961 1 94.44 45 GLY B N 1
ATOM 1624 C CA . GLY B 1 45 ? 6.789 -22.578 -16.922 1 94.44 45 GLY B CA 1
ATOM 1625 C C . GLY B 1 45 ? 5.66 -23.406 -16.328 1 94.44 45 GLY B C 1
ATOM 1626 O O . GLY B 1 45 ? 4.832 -23.953 -17.047 1 94.44 45 GLY B O 1
ATOM 1627 N N . SER B 1 46 ? 5.613 -23.469 -15.016 1 94.38 46 SER B N 1
ATOM 1628 C CA . SER B 1 46 ? 4.586 -24.266 -14.352 1 94.38 46 SER B CA 1
ATOM 1629 C C . SER B 1 46 ? 3.227 -23.562 -14.414 1 94.38 46 SER B C 1
ATOM 1631 O O . SER B 1 46 ? 3.152 -22.344 -14.484 1 94.38 46 SER B O 1
ATOM 1633 N N . ALA B 1 47 ? 2.246 -24.391 -14.414 1 94.44 47 ALA B N 1
ATOM 1634 C CA . ALA B 1 47 ? 0.884 -23.859 -14.391 1 94.44 47 ALA B CA 1
ATOM 1635 C C . ALA B 1 47 ? 0.566 -23.219 -13.047 1 94.44 47 ALA B C 1
ATOM 1637 O O . ALA B 1 47 ? 1.162 -23.578 -12.023 1 94.44 47 ALA B O 1
ATOM 1638 N N . TRP B 1 48 ? -0.269 -22.219 -13.039 1 93.94 48 TRP B N 1
ATOM 1639 C CA . TRP B 1 48 ? -0.714 -21.5 -11.852 1 93.94 48 TRP B CA 1
ATOM 1640 C C . TRP B 1 48 ? -2.232 -21.375 -11.828 1 93.94 48 TRP B C 1
ATOM 1642 O O . TRP B 1 48 ? -2.857 -21.156 -12.875 1 93.94 48 TRP B O 1
ATOM 1652 N N . ARG B 1 49 ? -2.807 -21.547 -10.648 1 94 49 ARG B N 1
ATOM 1653 C CA . ARG B 1 49 ? -4.246 -21.344 -10.523 1 94 49 ARG B CA 1
ATOM 1654 C C . ARG B 1 49 ? -4.594 -20.719 -9.18 1 94 49 ARG B C 1
ATOM 1656 O O . ARG B 1 49 ? -3.959 -21.016 -8.164 1 94 49 ARG B O 1
ATOM 1663 N N . LEU B 1 50 ? -5.547 -19.875 -9.25 1 91.44 50 LEU B N 1
ATOM 1664 C CA . LEU B 1 50 ? -6.148 -19.297 -8.055 1 91.44 50 LEU B CA 1
ATOM 1665 C C . LEU B 1 50 ? -7.461 -20 -7.711 1 91.44 50 LEU B C 1
ATOM 1667 O O . LEU B 1 50 ? -8.398 -20 -8.516 1 91.44 50 LEU B O 1
ATOM 1671 N N . VAL B 1 51 ? -7.477 -20.516 -6.484 1 91.69 51 VAL B N 1
ATOM 1672 C CA . VAL B 1 51 ? -8.602 -21.344 -6.094 1 91.69 51 VAL B CA 1
ATOM 1673 C C . VAL B 1 51 ? -9.273 -20.766 -4.848 1 91.69 51 VAL B C 1
ATOM 1675 O O . VAL B 1 51 ? -8.586 -20.312 -3.924 1 91.69 51 VAL B O 1
ATOM 1678 N N . SER B 1 52 ? -10.555 -20.781 -4.922 1 87.5 52 SER B N 1
ATOM 1679 C CA . SER B 1 52 ? -11.312 -20.312 -3.766 1 87.5 52 SER B CA 1
ATOM 1680 C C . SER B 1 52 ? -11.367 -21.375 -2.672 1 87.5 52 SER B C 1
ATOM 1682 O O . SER B 1 52 ? -10.898 -22.5 -2.869 1 87.5 52 SER B O 1
ATOM 1684 N N . GLY B 1 53 ? -11.828 -20.953 -1.486 1 82.44 53 GLY B N 1
ATOM 1685 C CA . GLY B 1 53 ? -11.969 -21.875 -0.374 1 82.44 53 GLY B CA 1
ATOM 1686 C C . GLY B 1 53 ? -12.859 -23.062 -0.697 1 82.44 53 GLY B C 1
ATOM 1687 O O . GLY B 1 53 ? -12.688 -24.141 -0.126 1 82.44 53 GLY B O 1
ATOM 1688 N N . ASP B 1 54 ? -13.727 -22.828 -1.631 1 84.56 54 ASP B N 1
ATOM 1689 C CA . ASP B 1 54 ? -14.664 -23.891 -2.002 1 84.56 54 ASP B CA 1
ATOM 1690 C C . ASP B 1 54 ? -14.102 -24.75 -3.127 1 84.56 54 ASP B C 1
ATOM 1692 O O . ASP B 1 54 ? -14.75 -25.703 -3.574 1 84.56 54 ASP B O 1
ATOM 1696 N N . GLY B 1 55 ? -12.984 -24.406 -3.555 1 83.62 55 GLY B N 1
ATOM 1697 C CA . GLY B 1 55 ? -12.32 -25.203 -4.57 1 83.62 55 GLY B CA 1
ATOM 1698 C C . GLY B 1 55 ? -12.555 -24.703 -5.98 1 83.62 55 GLY B C 1
ATOM 1699 O O . GLY B 1 55 ? -12.094 -25.312 -6.949 1 83.62 55 GLY B O 1
ATOM 1700 N N . GLN B 1 56 ? -13.227 -23.641 -6.105 1 87.94 56 GLN B N 1
ATOM 1701 C CA . GLN B 1 56 ? -13.492 -23.062 -7.422 1 87.94 56 GLN B CA 1
ATOM 1702 C C . GLN B 1 56 ? -12.281 -22.297 -7.938 1 87.94 56 GLN B C 1
ATOM 1704 O O . GLN B 1 56 ? -11.656 -21.547 -7.191 1 87.94 56 GLN B O 1
ATOM 1709 N N . VAL B 1 57 ? -12.031 -22.547 -9.227 1 89.75 57 VAL B N 1
ATOM 1710 C CA . VAL B 1 57 ? -10.906 -21.859 -9.844 1 89.75 57 VAL B CA 1
ATOM 1711 C C . VAL B 1 57 ? -11.352 -20.5 -10.352 1 89.75 57 VAL B C 1
ATOM 1713 O O . VAL B 1 57 ? -12.266 -20.406 -11.188 1 89.75 57 VAL B O 1
ATOM 1716 N N . PHE B 1 58 ? -10.742 -19.453 -9.859 1 85.94 58 PHE B N 1
ATOM 1717 C CA . PHE B 1 58 ? -11.102 -18.094 -10.227 1 85.94 58 PHE B CA 1
ATOM 1718 C C . PHE B 1 58 ? -10.203 -17.578 -11.344 1 85.94 58 PHE B C 1
ATOM 1720 O O . PHE B 1 58 ? -10.68 -16.922 -12.281 1 85.94 58 PHE B O 1
ATOM 1727 N N . ASP B 1 59 ? -9.008 -17.891 -11.203 1 90.88 59 ASP B N 1
ATOM 1728 C CA . ASP B 1 59 ? -8.023 -17.422 -12.172 1 90.88 59 ASP B CA 1
ATOM 1729 C C . ASP B 1 59 ? -7.027 -18.531 -12.516 1 90.88 59 ASP B C 1
ATOM 1731 O O . ASP B 1 59 ? -6.824 -19.453 -11.727 1 90.88 59 ASP B O 1
ATOM 1735 N N . THR B 1 60 ? -6.551 -18.438 -13.727 1 92.38 60 THR B N 1
ATOM 1736 C CA . THR B 1 60 ? -5.523 -19.359 -14.18 1 92.38 60 THR B CA 1
ATOM 1737 C C . THR B 1 60 ? -4.363 -18.625 -14.828 1 92.38 60 THR B C 1
ATOM 1739 O O . THR B 1 60 ? -4.469 -17.422 -15.109 1 92.38 60 THR B O 1
ATOM 1742 N N . GLY B 1 61 ? -3.277 -19.375 -14.938 1 93.94 61 GLY B N 1
ATOM 1743 C CA . GLY B 1 61 ? -2.125 -18.75 -15.57 1 93.94 61 GLY B CA 1
ATOM 1744 C C . GLY B 1 61 ? -0.884 -19.625 -15.531 1 93.94 61 GLY B C 1
ATOM 1745 O O . GLY B 1 61 ? -0.978 -20.859 -15.617 1 93.94 61 GLY B O 1
ATOM 1746 N N . GLU B 1 62 ? 0.235 -18.891 -15.562 1 95.5 62 GLU B N 1
ATOM 1747 C CA . GLU B 1 62 ? 1.525 -19.562 -15.609 1 95.5 62 GLU B CA 1
ATOM 1748 C C . GLU B 1 62 ? 2.598 -18.766 -14.875 1 95.5 62 GLU B C 1
ATOM 1750 O O . GLU B 1 62 ? 2.545 -17.531 -14.836 1 95.5 62 GLU B O 1
ATOM 1755 N N . ILE B 1 63 ? 3.48 -19.594 -14.273 1 95.38 63 ILE B N 1
ATOM 1756 C CA . ILE B 1 63 ? 4.648 -18.938 -13.688 1 95.38 63 ILE B CA 1
ATOM 1757 C C . ILE B 1 63 ? 5.645 -18.578 -14.789 1 95.38 63 ILE B C 1
ATOM 1759 O O . ILE B 1 63 ? 6.203 -19.469 -15.445 1 95.38 63 ILE B O 1
ATOM 1763 N N . VAL B 1 64 ? 5.797 -17.359 -14.961 1 96.56 64 VAL B N 1
ATOM 1764 C CA . VAL B 1 64 ? 6.691 -16.891 -16.016 1 96.56 64 VAL B CA 1
ATOM 1765 C C . VAL B 1 64 ? 8.133 -16.922 -15.523 1 96.56 64 VAL B C 1
ATOM 1767 O O . VAL B 1 64 ? 9.039 -17.328 -16.25 1 96.56 64 VAL B O 1
ATOM 1770 N N . GLU B 1 65 ? 8.305 -16.453 -14.297 1 96.5 65 GLU B N 1
ATOM 1771 C CA . GLU B 1 65 ? 9.617 -16.406 -13.664 1 96.5 65 GLU B CA 1
ATOM 1772 C C . GLU B 1 65 ? 9.508 -16.641 -12.156 1 96.5 65 GLU B C 1
ATOM 1774 O O . GLU B 1 65 ? 8.586 -16.156 -11.516 1 96.5 65 GLU B O 1
ATOM 1779 N N . ALA B 1 66 ? 10.391 -17.469 -11.641 1 94.75 66 ALA B N 1
ATOM 1780 C CA . ALA B 1 66 ? 10.492 -17.688 -10.203 1 94.75 66 ALA B CA 1
ATOM 1781 C C . ALA B 1 66 ? 11.945 -17.719 -9.75 1 94.75 66 ALA B C 1
ATOM 1783 O O . ALA B 1 66 ? 12.703 -18.625 -10.125 1 94.75 66 ALA B O 1
ATOM 1784 N N . ASP B 1 67 ? 12.336 -16.719 -9.094 1 95.25 67 ASP B N 1
ATOM 1785 C CA . ASP B 1 67 ? 13.672 -16.594 -8.523 1 95.25 67 ASP B CA 1
ATOM 1786 C C . ASP B 1 67 ? 13.617 -16.375 -7.016 1 95.25 67 ASP B C 1
ATOM 1788 O O . ASP B 1 67 ? 13.82 -15.258 -6.539 1 95.25 67 ASP B O 1
ATOM 1792 N N . PRO B 1 68 ? 13.312 -17.516 -6.309 1 92.62 68 PRO B N 1
ATOM 1793 C CA . PRO B 1 68 ? 13.172 -17.375 -4.855 1 92.62 68 PRO B CA 1
ATOM 1794 C C . PRO B 1 68 ? 14.461 -16.906 -4.184 1 92.62 68 PRO B C 1
ATOM 1796 O O . PRO B 1 68 ? 15.555 -17.312 -4.582 1 92.62 68 PRO B O 1
ATOM 1799 N N . PRO B 1 69 ? 14.359 -16.062 -3.145 1 93.62 69 PRO B N 1
ATOM 1800 C CA . PRO B 1 69 ? 13.148 -15.383 -2.68 1 93.62 69 PRO B CA 1
ATOM 1801 C C . PRO B 1 69 ? 13.055 -13.938 -3.174 1 93.62 69 PRO B C 1
ATOM 1803 O O . PRO B 1 69 ? 12.68 -13.047 -2.408 1 93.62 69 PRO B O 1
ATOM 1806 N N . ARG B 1 70 ? 13.445 -13.703 -4.379 1 93.31 70 ARG B N 1
ATOM 1807 C CA . ARG B 1 70 ? 13.672 -12.328 -4.816 1 93.31 70 ARG B CA 1
ATOM 1808 C C . ARG B 1 70 ? 12.57 -11.875 -5.773 1 93.31 70 ARG B C 1
ATOM 1810 O O . ARG B 1 70 ? 12.148 -10.711 -5.738 1 93.31 70 ARG B O 1
ATOM 1817 N N . ARG B 1 71 ? 12.188 -12.82 -6.641 1 96.25 71 ARG B N 1
ATOM 1818 C CA . ARG B 1 71 ? 11.32 -12.352 -7.719 1 96.25 71 ARG B CA 1
ATOM 1819 C C . ARG B 1 71 ? 10.383 -13.461 -8.18 1 96.25 71 ARG B C 1
ATOM 1821 O O . ARG B 1 71 ? 10.797 -14.617 -8.328 1 96.25 71 ARG B O 1
ATOM 1828 N N . LEU B 1 72 ? 9.133 -13.148 -8.391 1 95.56 72 LEU B N 1
ATOM 1829 C CA . LEU B 1 72 ? 8.109 -14.039 -8.914 1 95.56 72 LEU B CA 1
ATOM 1830 C C . LEU B 1 72 ? 7.25 -13.328 -9.953 1 95.56 72 LEU B C 1
ATOM 1832 O O . LEU B 1 72 ? 6.742 -12.234 -9.703 1 95.56 72 LEU B O 1
ATOM 1836 N N . VAL B 1 73 ? 7.137 -13.867 -11.117 1 96.56 73 VAL B N 1
ATOM 1837 C CA . VAL B 1 73 ? 6.316 -13.305 -12.18 1 96.56 73 VAL B CA 1
ATOM 1838 C C . VAL B 1 73 ? 5.246 -14.312 -12.594 1 96.56 73 VAL B C 1
ATOM 1840 O O . VAL B 1 73 ? 5.555 -15.461 -12.93 1 96.56 73 VAL B O 1
ATOM 1843 N N . ILE B 1 74 ? 4.051 -13.906 -12.594 1 95.38 74 ILE B N 1
ATOM 1844 C CA . ILE B 1 74 ? 2.914 -14.773 -12.898 1 95.38 74 ILE B CA 1
ATOM 1845 C C . ILE B 1 74 ? 2.107 -14.172 -14.047 1 95.38 74 ILE B C 1
ATOM 1847 O O . ILE B 1 74 ? 1.805 -12.977 -14.047 1 95.38 74 ILE B O 1
ATOM 1851 N N . ARG B 1 75 ? 1.915 -14.93 -14.984 1 94.62 75 ARG B N 1
ATOM 1852 C CA . ARG B 1 75 ? 0.927 -14.578 -16 1 94.62 75 ARG B CA 1
ATOM 1853 C C . ARG B 1 75 ? -0.485 -14.906 -15.523 1 94.62 75 ARG B C 1
ATOM 1855 O O . ARG B 1 75 ? -0.797 -16.062 -15.242 1 94.62 75 ARG B O 1
ATOM 1862 N N . TRP B 1 76 ? -1.257 -13.875 -15.422 1 91 76 TRP B N 1
ATOM 1863 C CA . TRP B 1 76 ? -2.539 -13.969 -14.734 1 91 76 TRP B CA 1
ATOM 1864 C C . TRP B 1 76 ? -3.695 -13.766 -15.703 1 91 76 TRP B C 1
ATOM 1866 O O . TRP B 1 76 ? -3.826 -12.695 -16.312 1 91 76 TRP B O 1
ATOM 1876 N N . LEU B 1 77 ? -4.492 -14.805 -15.82 1 89.75 77 LEU B N 1
ATOM 1877 C CA . LEU B 1 77 ? -5.684 -14.727 -16.656 1 89.75 77 LEU B CA 1
ATOM 1878 C C . LEU B 1 77 ? -6.949 -14.922 -15.836 1 89.75 77 LEU B C 1
ATOM 1880 O O . LEU B 1 77 ? -7.113 -15.953 -15.18 1 89.75 77 LEU B O 1
ATOM 1884 N N . HIS B 1 78 ? -7.711 -13.867 -15.898 1 85.5 78 HIS B N 1
ATOM 1885 C CA . HIS B 1 78 ? -8.977 -13.961 -15.188 1 85.5 78 HIS B CA 1
ATOM 1886 C C . HIS B 1 78 ? -9.938 -14.914 -15.883 1 85.5 78 HIS B C 1
ATOM 1888 O O . HIS B 1 78 ? -10.078 -14.875 -17.109 1 85.5 78 HIS B O 1
ATOM 1894 N N . GLN B 1 79 ? -10.633 -15.805 -15.125 1 82.81 79 GLN B N 1
ATOM 1895 C CA . GLN B 1 79 ? -11.5 -16.812 -15.734 1 82.81 79 GLN B CA 1
ATOM 1896 C C . GLN B 1 79 ? -12.961 -16.562 -15.375 1 82.81 79 GLN B C 1
ATOM 1898 O O . GLN B 1 79 ? -13.867 -16.969 -16.109 1 82.81 79 GLN B O 1
ATOM 1903 N N . SER B 1 80 ? -13.172 -15.914 -14.32 1 76.38 80 SER B N 1
ATOM 1904 C CA . SER B 1 80 ? -14.508 -15.852 -13.734 1 76.38 80 SER B CA 1
ATOM 1905 C C . SER B 1 80 ? -15.367 -14.805 -14.438 1 76.38 80 SER B C 1
ATOM 1907 O O . SER B 1 80 ? -16.516 -15.07 -14.781 1 76.38 80 SER B O 1
ATOM 1909 N N . ARG B 1 81 ? -14.836 -13.672 -14.656 1 78.62 81 ARG B N 1
ATOM 1910 C CA . ARG B 1 81 ? -15.578 -12.594 -15.297 1 78.62 81 ARG B CA 1
ATOM 1911 C C . ARG B 1 81 ? -15.219 -12.477 -16.781 1 78.62 81 ARG B C 1
ATOM 1913 O O . ARG B 1 81 ? -14.102 -12.086 -17.125 1 78.62 81 ARG B O 1
ATOM 1920 N N . PRO B 1 82 ? -16.25 -12.797 -17.578 1 81.44 82 PRO B N 1
ATOM 1921 C CA . PRO B 1 82 ? -15.961 -12.797 -19.016 1 81.44 82 PRO B CA 1
ATOM 1922 C C . PRO B 1 82 ? -15.383 -11.469 -19.5 1 81.44 82 PRO B C 1
ATOM 1924 O O . PRO B 1 82 ? -14.508 -11.453 -20.375 1 81.44 82 PRO B O 1
ATOM 1927 N N . GLU B 1 83 ? -15.859 -10.383 -18.906 1 80.25 83 GLU B N 1
ATOM 1928 C CA . GLU B 1 83 ? -15.383 -9.07 -19.328 1 80.25 83 GLU B CA 1
ATOM 1929 C C . GLU B 1 83 ? -13.898 -8.891 -19 1 80.25 83 GLU B C 1
ATOM 1931 O O . GLU B 1 83 ? -13.18 -8.227 -19.75 1 80.25 83 GLU B O 1
ATOM 1936 N N . LEU B 1 84 ? -13.516 -9.43 -18.016 1 79.69 84 LEU B N 1
ATOM 1937 C CA . LEU B 1 84 ? -12.117 -9.344 -17.609 1 79.69 84 LEU B CA 1
ATOM 1938 C C . LEU B 1 84 ? -11.273 -10.359 -18.375 1 79.69 84 LEU B C 1
ATOM 1940 O O . LEU B 1 84 ? -10.133 -10.07 -18.75 1 79.69 84 LEU B O 1
ATOM 1944 N N . LYS B 1 85 ? -11.867 -11.5 -18.562 1 81.38 85 LYS B N 1
ATOM 1945 C CA . LYS B 1 85 ? -11.18 -12.547 -19.328 1 81.38 85 LYS B CA 1
ATOM 1946 C C . LYS B 1 85 ? -10.867 -12.086 -20.75 1 81.38 85 LYS B C 1
ATOM 1948 O O . LYS B 1 85 ? -9.812 -12.414 -21.297 1 81.38 85 LYS B O 1
ATOM 1953 N N . ALA B 1 86 ? -11.742 -11.328 -21.203 1 83 86 ALA B N 1
ATOM 1954 C CA . ALA B 1 86 ? -11.625 -10.859 -22.578 1 83 86 ALA B CA 1
ATOM 1955 C C . ALA B 1 86 ? -10.453 -9.898 -22.734 1 83 86 ALA B C 1
ATOM 1957 O O . ALA B 1 86 ? -9.938 -9.695 -23.844 1 83 86 ALA B O 1
ATOM 1958 N N . GLU B 1 87 ? -10.047 -9.32 -21.641 1 85.44 87 GLU B N 1
ATOM 1959 C CA . GLU B 1 87 ? -8.938 -8.367 -21.703 1 85.44 87 GLU B CA 1
ATOM 1960 C C . GLU B 1 87 ? -7.605 -9.086 -21.906 1 85.44 87 GLU B C 1
ATOM 1962 O O . GLU B 1 87 ? -6.633 -8.477 -22.359 1 85.44 87 GLU B O 1
ATOM 1967 N N . GLY B 1 88 ? -7.617 -10.422 -21.641 1 86.12 88 GLY B N 1
ATOM 1968 C CA . GLY B 1 88 ? -6.387 -11.18 -21.797 1 86.12 88 GLY B CA 1
ATOM 1969 C C . GLY B 1 88 ? -5.629 -11.375 -20.5 1 86.12 88 GLY B C 1
ATOM 1970 O O . GLY B 1 88 ? -6.156 -11.109 -19.422 1 86.12 88 GLY B O 1
ATOM 1971 N N . ALA B 1 89 ? -4.434 -11.844 -20.719 1 90.5 89 ALA B N 1
ATOM 1972 C CA . ALA B 1 89 ? -3.627 -12.18 -19.547 1 90.5 89 ALA B CA 1
ATOM 1973 C C . ALA B 1 89 ? -2.83 -10.969 -19.062 1 90.5 89 ALA B C 1
ATOM 1975 O O . ALA B 1 89 ? -2.324 -10.188 -19.859 1 90.5 89 ALA B O 1
ATOM 1976 N N . SER B 1 90 ? -2.846 -10.781 -17.812 1 92.62 90 SER B N 1
ATOM 1977 C CA . SER B 1 90 ? -1.996 -9.766 -17.188 1 92.62 90 SER B CA 1
ATOM 1978 C C . SER B 1 90 ? -0.735 -10.383 -16.594 1 92.62 90 SER B C 1
ATOM 1980 O O . SER B 1 90 ? -0.629 -11.609 -16.484 1 92.62 90 SER B O 1
ATOM 1982 N N . GLN B 1 91 ? 0.191 -9.516 -16.406 1 94.62 91 GLN B N 1
ATOM 1983 C CA . GLN B 1 91 ? 1.428 -9.961 -15.773 1 94.62 91 GLN B CA 1
ATOM 1984 C C . GLN B 1 91 ? 1.572 -9.375 -14.367 1 94.62 91 GLN B C 1
ATOM 1986 O O . GLN B 1 91 ? 1.554 -8.156 -14.195 1 94.62 91 GLN B O 1
ATOM 1991 N N . CYS B 1 92 ? 1.649 -10.297 -13.461 1 94.75 92 CYS B N 1
ATOM 1992 C CA . CYS B 1 92 ? 1.851 -9.898 -12.07 1 94.75 92 CYS B CA 1
ATOM 1993 C C . CYS B 1 92 ? 3.281 -10.188 -11.625 1 94.75 92 CYS B C 1
ATOM 1995 O O . CYS B 1 92 ? 3.707 -11.336 -11.586 1 94.75 92 CYS B O 1
ATOM 1997 N N . THR B 1 93 ? 3.996 -9.148 -11.312 1 96.25 93 THR B N 1
ATOM 1998 C CA . THR B 1 93 ? 5.379 -9.281 -10.867 1 96.25 93 THR B CA 1
ATOM 1999 C C . THR B 1 93 ? 5.504 -8.93 -9.391 1 96.25 93 THR B C 1
ATOM 2001 O O . THR B 1 93 ? 5.059 -7.867 -8.961 1 96.25 93 THR B O 1
ATOM 2004 N N . MET B 1 94 ? 6.098 -9.859 -8.641 1 96.19 94 MET B N 1
ATOM 2005 C CA . MET B 1 94 ? 6.379 -9.641 -7.223 1 96.19 94 MET B CA 1
ATOM 2006 C C . MET B 1 94 ? 7.883 -9.617 -6.965 1 96.19 94 MET B C 1
ATOM 2008 O O . MET B 1 94 ? 8.594 -10.555 -7.336 1 96.19 94 MET B O 1
ATOM 2012 N N . GLU B 1 95 ? 8.281 -8.57 -6.395 1 96.69 95 GLU B N 1
ATOM 2013 C CA . GLU B 1 95 ? 9.703 -8.43 -6.086 1 96.69 95 GLU B CA 1
ATOM 2014 C C . GLU B 1 95 ? 9.922 -8.25 -4.586 1 96.69 95 GLU B C 1
ATOM 2016 O O . GLU B 1 95 ? 9.219 -7.473 -3.938 1 96.69 95 GLU B O 1
ATOM 2021 N N . LEU B 1 96 ? 10.805 -9.023 -4.051 1 95.88 96 LEU B N 1
ATOM 2022 C CA . LEU B 1 96 ? 11.203 -8.945 -2.648 1 95.88 96 LEU B CA 1
ATOM 2023 C C . LEU B 1 96 ? 12.609 -8.383 -2.51 1 95.88 96 LEU B C 1
ATOM 2025 O O . LEU B 1 96 ? 13.562 -8.93 -3.072 1 95.88 96 LEU B O 1
ATOM 2029 N N . GLU B 1 97 ? 12.742 -7.32 -1.845 1 94.19 97 GLU B N 1
ATOM 2030 C CA . GLU B 1 97 ? 14.031 -6.68 -1.618 1 94.19 97 GLU B CA 1
ATOM 2031 C C . GLU B 1 97 ? 14.297 -6.484 -0.129 1 94.19 97 GLU B C 1
ATOM 2033 O O . GLU B 1 97 ? 13.625 -5.688 0.527 1 94.19 97 GLU B O 1
ATOM 2038 N N . PRO B 1 98 ? 15.273 -7.215 0.341 1 92.94 98 PRO B N 1
ATOM 2039 C CA . PRO B 1 98 ? 15.602 -7 1.751 1 92.94 98 PRO B CA 1
ATOM 2040 C C . PRO B 1 98 ? 16.062 -5.57 2.037 1 92.94 98 PRO B C 1
ATOM 2042 O O . PRO B 1 98 ? 16.797 -4.984 1.245 1 92.94 98 PRO B O 1
ATOM 2045 N N . THR B 1 99 ? 15.492 -5 2.996 1 88.19 99 THR B N 1
ATOM 2046 C CA . THR B 1 99 ? 15.844 -3.648 3.412 1 88.19 99 THR B CA 1
ATOM 2047 C C . THR B 1 99 ? 15.891 -3.543 4.934 1 88.19 99 THR B C 1
ATOM 2049 O O . THR B 1 99 ? 14.844 -3.539 5.59 1 88.19 99 THR B O 1
ATOM 2052 N N . GLY B 1 100 ? 17.156 -3.432 5.516 1 83.5 100 GLY B N 1
ATOM 2053 C CA . GLY B 1 100 ? 17.281 -3.4 6.965 1 83.5 100 GLY B CA 1
ATOM 2054 C C . GLY B 1 100 ? 16.734 -4.645 7.637 1 83.5 100 GLY B C 1
ATOM 2055 O O . GLY B 1 100 ? 17.188 -5.758 7.359 1 83.5 100 GLY B O 1
ATOM 2056 N N . THR B 1 101 ? 15.672 -4.328 8.492 1 85.19 101 THR B N 1
ATOM 2057 C CA . THR B 1 101 ? 15.055 -5.438 9.219 1 85.19 101 THR B CA 1
ATOM 2058 C C . THR B 1 101 ? 13.734 -5.84 8.57 1 85.19 101 THR B C 1
ATOM 2060 O O . THR B 1 101 ? 12.984 -6.641 9.133 1 85.19 101 THR B O 1
ATOM 2063 N N . ALA B 1 102 ? 13.547 -5.281 7.387 1 93 102 ALA B N 1
ATOM 2064 C CA . ALA B 1 102 ? 12.289 -5.551 6.703 1 93 102 ALA B CA 1
ATOM 2065 C C . ALA B 1 102 ? 12.531 -5.973 5.254 1 93 102 ALA B C 1
ATOM 2067 O O . ALA B 1 102 ? 13.68 -6.059 4.809 1 93 102 ALA B O 1
ATOM 2068 N N . VAL B 1 103 ? 11.531 -6.422 4.684 1 94.62 103 VAL B N 1
ATOM 2069 C CA . VAL B 1 103 ? 11.57 -6.773 3.268 1 94.62 103 VAL B CA 1
ATOM 2070 C C . VAL B 1 103 ? 10.602 -5.879 2.49 1 94.62 103 VAL B C 1
ATOM 2072 O O . VAL B 1 103 ? 9.445 -5.719 2.877 1 94.62 103 VAL B O 1
ATOM 2075 N N . LYS B 1 104 ? 11.148 -5.266 1.501 1 95.06 104 LYS B N 1
ATOM 2076 C CA . LYS B 1 104 ? 10.305 -4.504 0.58 1 95.06 104 LYS B CA 1
ATOM 2077 C C . LYS B 1 104 ? 9.602 -5.426 -0.413 1 95.06 104 LYS B C 1
ATOM 2079 O O . LYS B 1 104 ? 10.258 -6.152 -1.165 1 95.06 104 LYS B O 1
ATOM 2084 N N . LEU B 1 105 ? 8.344 -5.441 -0.372 1 95.75 105 LEU B N 1
ATOM 2085 C CA . LEU B 1 105 ? 7.547 -6.203 -1.328 1 95.75 105 LEU B CA 1
ATOM 2086 C C . LEU B 1 105 ? 6.902 -5.277 -2.357 1 95.75 105 LEU B C 1
ATOM 2088 O O . LEU B 1 105 ? 6.156 -4.367 -1.996 1 95.75 105 LEU B O 1
ATOM 2092 N N . SER B 1 106 ? 7.254 -5.457 -3.578 1 95.88 106 SER B N 1
ATOM 2093 C CA . SER B 1 106 ? 6.672 -4.695 -4.68 1 95.88 106 SER B CA 1
ATOM 2094 C C . SER B 1 106 ? 5.84 -5.594 -5.59 1 95.88 106 SER B C 1
ATOM 2096 O O . SER B 1 106 ? 6.34 -6.594 -6.109 1 95.88 106 SER B O 1
ATOM 2098 N N . ILE B 1 107 ? 4.594 -5.23 -5.762 1 95.12 107 ILE B N 1
ATOM 2099 C CA . ILE B 1 107 ? 3.717 -5.938 -6.688 1 95.12 107 ILE B CA 1
ATOM 2100 C C . ILE B 1 107 ? 3.42 -5.055 -7.898 1 95.12 107 ILE B C 1
ATOM 2102 O O . ILE B 1 107 ? 2.959 -3.922 -7.75 1 95.12 107 ILE B O 1
ATOM 2106 N N . THR B 1 108 ? 3.73 -5.523 -9.055 1 94.88 108 THR B N 1
ATOM 2107 C CA . THR B 1 108 ? 3.441 -4.828 -10.305 1 94.88 108 THR B CA 1
ATOM 2108 C C . THR B 1 108 ? 2.527 -5.672 -11.188 1 94.88 108 THR B C 1
ATOM 2110 O O . THR B 1 108 ? 2.9 -6.77 -11.609 1 94.88 108 THR B O 1
ATOM 2113 N N . HIS B 1 109 ? 1.373 -5.199 -11.375 1 93.69 109 HIS B N 1
ATOM 2114 C CA . HIS B 1 109 ? 0.412 -5.848 -12.266 1 93.69 109 HIS B CA 1
ATOM 2115 C C . HIS B 1 109 ? 0.216 -5.043 -13.547 1 93.69 109 HIS B C 1
ATOM 2117 O O . HIS B 1 109 ? -0.26 -3.904 -13.5 1 93.69 109 HIS B O 1
ATOM 2123 N N . THR B 1 110 ? 0.547 -5.656 -14.656 1 93.56 110 THR B N 1
ATOM 2124 C CA . THR B 1 110 ? 0.525 -4.934 -15.922 1 93.56 110 THR B CA 1
ATOM 2125 C C . THR B 1 110 ? -0.284 -5.699 -16.969 1 93.56 110 THR B C 1
ATOM 2127 O O . THR B 1 110 ? -0.358 -6.93 -16.922 1 93.56 110 THR B O 1
ATOM 2130 N N . ILE B 1 111 ? -0.956 -4.961 -17.75 1 91.25 111 ILE B N 1
ATOM 2131 C CA . ILE B 1 111 ? -1.678 -5.531 -18.891 1 91.25 111 ILE B CA 1
ATOM 2132 C C . ILE B 1 111 ? -1.509 -4.637 -20.109 1 91.25 111 ILE B C 1
ATOM 2134 O O . ILE B 1 111 ? -1.436 -3.412 -19.984 1 91.25 111 ILE B O 1
ATOM 2138 N N . GLU B 1 112 ? -1.313 -5.238 -21.203 1 86.88 112 GLU B N 1
ATOM 2139 C CA . GLU B 1 112 ? -1.132 -4.5 -22.453 1 86.88 112 GLU B CA 1
ATOM 2140 C C . GLU B 1 112 ? -2.461 -3.965 -22.969 1 86.88 112 GLU B C 1
ATOM 2142 O O . GLU B 1 112 ? -2.834 -4.23 -24.125 1 86.88 112 GLU B O 1
ATOM 2147 N N . ARG B 1 113 ? -3.199 -3.336 -22.172 1 85.31 113 ARG B N 1
ATOM 2148 C CA . ARG B 1 113 ? -4.473 -2.707 -22.5 1 85.31 113 ARG B CA 1
ATOM 2149 C C . ARG B 1 113 ? -4.66 -1.407 -21.719 1 85.31 113 ARG B C 1
ATOM 2151 O O . ARG B 1 113 ? -4.363 -1.346 -20.531 1 85.31 113 ARG B O 1
ATOM 2158 N N . GLU B 1 114 ? -5.043 -0.446 -22.391 1 81.81 114 GLU B N 1
ATOM 2159 C CA . GLU B 1 114 ? -5.301 0.823 -21.703 1 81.81 114 GLU B CA 1
ATOM 2160 C C . GLU B 1 114 ? -6.625 0.788 -20.953 1 81.81 114 GLU B C 1
ATOM 2162 O O . GLU B 1 114 ? -7.605 0.209 -21.438 1 81.81 114 GLU B O 1
ATOM 2167 N N . ALA B 1 115 ? -6.621 1.521 -19.844 1 77.25 115 ALA B N 1
ATOM 2168 C CA . ALA B 1 115 ? -7.832 1.652 -19.047 1 77.25 115 ALA B CA 1
ATOM 2169 C C . ALA B 1 115 ? -8.445 0.286 -18.75 1 77.25 115 ALA B C 1
ATOM 2171 O O . ALA B 1 115 ? -9.641 0.076 -18.969 1 77.25 115 ALA B O 1
ATOM 2172 N N . SER B 1 116 ? -7.57 -0.632 -18.391 1 84.69 116 SER B N 1
ATOM 2173 C CA . SER B 1 116 ? -8.016 -2.002 -18.156 1 84.69 116 SER B CA 1
ATOM 2174 C C . SER B 1 116 ? -8.883 -2.086 -16.906 1 84.69 116 SER B C 1
ATOM 2176 O O . SER B 1 116 ? -8.523 -1.565 -15.852 1 84.69 116 SER B O 1
ATOM 2178 N N . LYS B 1 117 ? -9.984 -2.729 -17.062 1 82.94 117 LYS B N 1
ATOM 2179 C CA . LYS B 1 117 ? -10.883 -2.971 -15.938 1 82.94 117 LYS B CA 1
ATOM 2180 C C . LYS B 1 117 ? -10.281 -3.979 -14.961 1 82.94 117 LYS B C 1
ATOM 2182 O O . LYS B 1 117 ? -10.555 -3.924 -13.758 1 82.94 117 LYS B O 1
ATOM 2187 N N . LEU B 1 118 ? -9.477 -4.773 -15.5 1 83.62 118 LEU B N 1
ATOM 2188 C CA . LEU B 1 118 ? -8.812 -5.777 -14.672 1 83.62 118 LEU B CA 1
ATOM 2189 C C . LEU B 1 118 ? -7.875 -5.117 -13.672 1 83.62 118 LEU B C 1
ATOM 2191 O O . LEU B 1 118 ? -7.93 -5.41 -12.477 1 83.62 118 LEU B O 1
ATOM 2195 N N . ILE B 1 119 ? -7.098 -4.238 -14.219 1 86.25 119 ILE B N 1
ATOM 2196 C CA . ILE B 1 119 ? -6.141 -3.543 -13.367 1 86.25 119 ILE B CA 1
ATOM 2197 C C . ILE B 1 119 ? -6.883 -2.729 -12.312 1 86.25 119 ILE B C 1
ATOM 2199 O O . ILE B 1 119 ? -6.461 -2.67 -11.156 1 86.25 119 ILE B O 1
ATOM 2203 N N . GLU B 1 120 ? -7.961 -2.213 -12.672 1 84.75 120 GLU B N 1
AT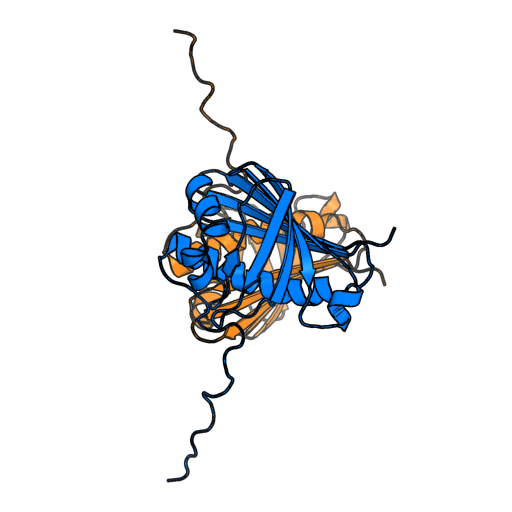OM 2204 C CA . GLU B 1 120 ? -8.781 -1.468 -11.719 1 84.75 120 GLU B CA 1
ATOM 2205 C C . GLU B 1 120 ? -9.305 -2.377 -10.617 1 84.75 120 GLU B C 1
ATOM 2207 O O . GLU B 1 120 ? -9.281 -2.008 -9.438 1 84.75 120 GLU B O 1
ATOM 2212 N N . ALA B 1 121 ? -9.742 -3.477 -10.984 1 82.12 121 ALA B N 1
ATOM 2213 C CA . ALA B 1 121 ? -10.289 -4.441 -10.039 1 82.12 121 ALA B CA 1
ATOM 2214 C C . ALA B 1 121 ? -9.211 -4.941 -9.086 1 82.12 121 ALA B C 1
ATOM 2216 O O . ALA B 1 121 ? -9.414 -4.98 -7.867 1 82.12 121 ALA B O 1
ATOM 2217 N N . VAL B 1 122 ? -8.102 -5.242 -9.656 1 84.31 122 VAL B N 1
ATOM 2218 C CA . VAL B 1 122 ? -7.02 -5.801 -8.859 1 84.31 122 VAL B CA 1
ATOM 2219 C C . VAL B 1 122 ? -6.438 -4.723 -7.945 1 84.31 122 VAL B C 1
ATOM 2221 O O . VAL B 1 122 ? -5.953 -5.02 -6.852 1 84.31 122 VAL B O 1
ATOM 2224 N N . SER B 1 123 ? -6.469 -3.547 -8.43 1 85.94 123 SER B N 1
ATOM 2225 C CA . SER B 1 123 ? -5.953 -2.422 -7.656 1 85.94 123 SER B CA 1
ATOM 2226 C C . SER B 1 123 ? -6.691 -2.283 -6.328 1 85.94 123 SER B C 1
ATOM 2228 O O . SER B 1 123 ? -6.125 -1.799 -5.344 1 85.94 123 SER B O 1
ATOM 2230 N N . GLY B 1 124 ? -7.898 -2.625 -6.301 1 84.94 124 GLY B N 1
ATOM 2231 C CA . GLY B 1 124 ? -8.68 -2.586 -5.074 1 84.94 124 GLY B CA 1
ATOM 2232 C C . GLY B 1 124 ? -8.484 -3.811 -4.203 1 84.94 124 GLY B C 1
ATOM 2233 O O . GLY B 1 124 ? -8.727 -3.764 -2.994 1 84.94 124 GLY B O 1
ATOM 2234 N N . GLY B 1 125 ? -8.078 -4.859 -4.723 1 88.12 125 GLY B N 1
ATOM 2235 C CA . GLY B 1 125 ? -7.922 -6.121 -4.016 1 88.12 125 GLY B CA 1
ATOM 2236 C C . GLY B 1 125 ? -6.559 -6.277 -3.373 1 88.12 125 GLY B C 1
ATOM 2237 O O . GLY B 1 125 ? -6.457 -6.633 -2.195 1 88.12 125 GLY B O 1
ATOM 2238 N N . TRP B 1 126 ? -5.512 -5.941 -4.102 1 91.88 126 TRP B N 1
ATOM 2239 C CA . TRP B 1 126 ? -4.133 -6.152 -3.676 1 91.88 126 TRP B CA 1
ATOM 2240 C C . TRP B 1 126 ? -3.861 -5.473 -2.338 1 91.88 126 TRP B C 1
ATOM 2242 O O . TRP B 1 126 ? -3.271 -6.07 -1.437 1 91.88 126 TRP B O 1
ATOM 2252 N N . PRO B 1 127 ? -4.316 -4.207 -2.174 1 92.62 127 PRO B N 1
ATOM 2253 C CA . PRO B 1 127 ? -4.066 -3.551 -0.89 1 92.62 127 PRO B CA 1
ATOM 2254 C C . PRO B 1 127 ? -4.645 -4.324 0.293 1 92.62 127 PRO B C 1
ATOM 2256 O O . PRO B 1 127 ? -4.027 -4.379 1.359 1 92.62 127 PRO B O 1
ATOM 2259 N N . LYS B 1 128 ? -5.77 -4.93 0.138 1 91.38 128 LYS B N 1
ATOM 2260 C CA . LYS B 1 128 ? -6.398 -5.711 1.198 1 91.38 128 LYS B CA 1
ATOM 2261 C C . LYS B 1 128 ? -5.578 -6.957 1.521 1 91.38 128 LYS B C 1
ATOM 2263 O O . LYS B 1 128 ? -5.293 -7.234 2.688 1 91.38 128 LYS B O 1
ATOM 2268 N N . ILE B 1 129 ? -5.203 -7.598 0.493 1 91.75 129 ILE B N 1
ATOM 2269 C CA . ILE B 1 129 ? -4.465 -8.852 0.633 1 91.75 129 ILE B CA 1
ATOM 2270 C C . ILE B 1 129 ? -3.1 -8.578 1.255 1 91.75 129 ILE B C 1
ATOM 2272 O O . ILE B 1 129 ? -2.693 -9.258 2.201 1 91.75 129 ILE B O 1
ATOM 2276 N N . LEU B 1 130 ? -2.426 -7.555 0.786 1 92.94 130 LEU B N 1
ATOM 2277 C CA . LEU B 1 130 ? -1.077 -7.238 1.242 1 92.94 130 LEU B CA 1
ATOM 2278 C C . LEU B 1 130 ? -1.1 -6.688 2.664 1 92.94 130 LEU B C 1
ATOM 2280 O O . LEU B 1 130 ? -0.169 -6.922 3.439 1 92.94 130 LEU B O 1
ATOM 2284 N N . SER B 1 131 ? -2.152 -5.977 2.951 1 93.44 131 SER B N 1
ATOM 2285 C CA . SER B 1 131 ? -2.309 -5.516 4.324 1 93.44 131 SER B CA 1
ATOM 2286 C C . SER B 1 131 ? -2.453 -6.684 5.293 1 93.44 131 SER B C 1
ATOM 2288 O O . SER B 1 131 ? -1.852 -6.688 6.367 1 93.44 131 SER B O 1
ATOM 2290 N N . ASN B 1 132 ? -3.26 -7.664 4.902 1 92.5 132 ASN B N 1
ATOM 2291 C CA . ASN B 1 132 ? -3.42 -8.867 5.715 1 92.5 132 ASN B CA 1
ATOM 2292 C C . ASN B 1 132 ? -2.109 -9.641 5.832 1 92.5 132 ASN B C 1
ATOM 2294 O O . ASN B 1 132 ? -1.769 -10.133 6.91 1 92.5 132 ASN B O 1
ATOM 2298 N N . LEU B 1 133 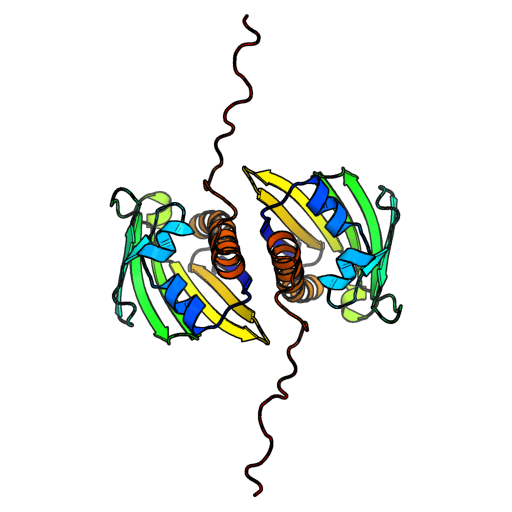? -1.439 -9.766 4.707 1 93.81 133 LEU B N 1
ATOM 2299 C CA . LEU B 1 133 ? -0.166 -10.477 4.703 1 93.81 133 LEU B CA 1
ATOM 2300 C C . LEU B 1 133 ? 0.817 -9.836 5.68 1 93.81 133 LEU B C 1
ATOM 2302 O O . LEU B 1 133 ? 1.429 -10.531 6.496 1 93.81 133 LEU B O 1
ATOM 2306 N N . LYS B 1 134 ? 0.921 -8.523 5.574 1 94.19 134 LYS B N 1
ATOM 2307 C CA . LYS B 1 134 ? 1.824 -7.785 6.457 1 94.19 134 LYS B CA 1
ATOM 2308 C C . LYS B 1 134 ? 1.432 -7.965 7.918 1 94.19 134 LYS B C 1
ATOM 2310 O O . LYS B 1 134 ? 2.279 -8.266 8.766 1 94.19 134 LYS B O 1
ATOM 2315 N N . SER B 1 135 ? 0.157 -7.793 8.266 1 93 135 SER B N 1
ATOM 2316 C CA . SER B 1 135 ? -0.317 -7.934 9.633 1 93 135 SER B CA 1
ATOM 2317 C C . SER B 1 135 ? -0.054 -9.336 10.172 1 93 135 SER B C 1
ATOM 2319 O O . SER B 1 135 ? 0.391 -9.5 11.312 1 93 135 SER B O 1
ATOM 2321 N N . LEU B 1 136 ? -0.336 -10.289 9.297 1 92.31 136 LEU B N 1
ATOM 2322 C CA . LEU B 1 136 ? -0.171 -11.68 9.695 1 92.31 136 LEU B CA 1
ATOM 2323 C C . LEU B 1 136 ? 1.293 -11.992 9.992 1 92.31 136 LEU B C 1
ATOM 2325 O O . LEU B 1 136 ? 1.608 -12.602 11.016 1 92.31 136 LEU B O 1
ATOM 2329 N N . LEU B 1 137 ? 2.182 -11.57 9.148 1 92.62 137 LEU B N 1
ATOM 2330 C CA . LEU B 1 137 ? 3.604 -11.859 9.297 1 92.62 137 LEU B CA 1
ATOM 2331 C C . LEU B 1 137 ? 4.184 -11.117 10.5 1 92.62 137 LEU B C 1
ATOM 2333 O O . LEU B 1 137 ? 5.086 -11.625 11.172 1 92.62 137 LEU B O 1
ATOM 2337 N N . GLU B 1 138 ? 3.645 -9.977 10.805 1 91.69 138 GLU B N 1
ATOM 2338 C CA . GLU B 1 138 ? 4.219 -9.148 11.859 1 91.69 138 GLU B CA 1
ATOM 2339 C C . GLU B 1 138 ? 3.564 -9.438 13.203 1 91.69 138 GLU B C 1
ATOM 2341 O O . GLU B 1 138 ? 4.195 -9.281 14.25 1 91.69 138 GLU B O 1
ATOM 2346 N N . THR B 1 139 ? 2.258 -9.766 13.18 1 90.25 139 THR B N 1
ATOM 2347 C CA . THR B 1 139 ? 1.539 -9.867 14.445 1 90.25 139 THR B CA 1
ATOM 2348 C C . THR B 1 139 ? 1.03 -11.289 14.664 1 90.25 139 THR B C 1
ATOM 2350 O O . THR B 1 139 ? 0.677 -11.664 15.781 1 90.25 139 THR B O 1
ATOM 2353 N N . GLY B 1 140 ? 0.915 -12.07 13.609 1 89 140 GLY B N 1
ATOM 2354 C CA . GLY B 1 140 ? 0.34 -13.406 13.68 1 89 140 GLY B CA 1
ATOM 2355 C C . GLY B 1 140 ? -1.16 -13.422 13.461 1 89 140 GLY B C 1
ATOM 2356 O O . GLY B 1 140 ? -1.79 -14.477 13.523 1 89 140 GLY B O 1
ATOM 2357 N N . SER B 1 141 ? -1.664 -12.18 13.195 1 88.5 141 SER B N 1
ATOM 2358 C CA . SER B 1 141 ? -3.1 -12.078 12.953 1 88.5 141 SER B CA 1
ATOM 2359 C C . SER B 1 141 ? -3.396 -11.133 11.789 1 88.5 141 SER B C 1
ATOM 2361 O O . SER B 1 141 ? -2.686 -10.148 11.586 1 88.5 141 SER B O 1
ATOM 2363 N N . ILE B 1 142 ? -4.488 -11.43 11.117 1 88.25 142 ILE B N 1
ATOM 2364 C CA . ILE B 1 142 ? -4.863 -10.633 9.953 1 88.25 142 ILE B CA 1
ATOM 2365 C C . ILE B 1 142 ? -5.602 -9.375 10.398 1 88.25 142 ILE B C 1
ATOM 2367 O O . ILE B 1 142 ? -6.148 -9.328 11.5 1 88.25 142 ILE B O 1
ATOM 2371 N N . ALA B 1 143 ? -5.609 -8.477 9.547 1 85.5 143 ALA B N 1
ATOM 2372 C CA . ALA B 1 143 ? -6.262 -7.211 9.852 1 85.5 143 ALA B CA 1
ATOM 2373 C C . ALA B 1 143 ? -7.715 -7.215 9.391 1 85.5 143 ALA B C 1
ATOM 2375 O O . ALA B 1 143 ? -8.602 -6.723 10.094 1 85.5 143 ALA B O 1
ATOM 2376 N N . LEU B 1 144 ? -7.91 -7.746 8.156 1 86.56 144 LEU B N 1
ATOM 2377 C CA . LEU B 1 144 ? -9.242 -7.785 7.555 1 86.56 144 LEU B CA 1
ATOM 2378 C C . LEU B 1 144 ? -9.773 -9.211 7.52 1 86.56 144 LEU B C 1
ATOM 2380 O O . LEU B 1 144 ? -9.195 -10.086 6.867 1 86.56 144 LEU B O 1
ATOM 2384 N N . GLN B 1 145 ? -10.828 -9.414 8.172 1 79.25 145 GLN B N 1
ATOM 2385 C CA . GLN B 1 145 ? -11.398 -10.758 8.242 1 79.25 145 GLN B CA 1
ATOM 2386 C C . GLN B 1 145 ? -12.188 -11.094 6.984 1 79.25 145 GLN B C 1
ATOM 2388 O O . GLN B 1 145 ? -12.312 -12.258 6.605 1 79.25 145 GLN B O 1
ATOM 2393 N N . ALA B 1 146 ? -12.836 -10.047 6.434 1 75.81 146 ALA B N 1
ATOM 2394 C CA . ALA B 1 146 ? -13.602 -10.227 5.199 1 75.81 146 ALA B CA 1
ATOM 2395 C C . ALA B 1 146 ? -13.289 -9.117 4.195 1 75.81 146 ALA B C 1
ATOM 2397 O O . ALA B 1 146 ? -13.094 -7.961 4.578 1 75.81 146 ALA B O 1
ATOM 2398 N N . PRO B 1 147 ? -13.062 -9.516 2.93 1 70.5 147 PRO B N 1
ATOM 2399 C CA . PRO B 1 147 ? -12.734 -8.508 1.925 1 70.5 147 PRO B CA 1
ATOM 2400 C C . PRO B 1 147 ? -13.789 -7.402 1.833 1 70.5 147 PRO B C 1
ATOM 2402 O O . PRO B 1 147 ? -13.461 -6.266 1.479 1 70.5 147 PRO B O 1
ATOM 2405 N N . TYR B 1 148 ? -14.953 -7.766 1.965 1 62.38 148 TYR B N 1
ATOM 2406 C CA . TYR B 1 148 ? -16.062 -6.824 1.942 1 62.38 148 TYR B CA 1
ATOM 2407 C C . TYR B 1 148 ? -16.875 -6.895 3.236 1 62.38 148 TYR B C 1
ATOM 2409 O O . TYR B 1 148 ? -17.766 -7.734 3.373 1 62.38 148 TYR B O 1
ATOM 2417 N N . PRO B 1 149 ? -16.188 -6.324 4.238 1 52.66 149 PRO B N 1
ATOM 2418 C CA . PRO B 1 149 ? -16.938 -6.473 5.492 1 52.66 149 PRO B CA 1
ATOM 2419 C C . PRO B 1 149 ? -18.406 -6.109 5.352 1 52.66 149 PRO B C 1
ATOM 2421 O O . PRO B 1 149 ? -18.75 -5.203 4.59 1 52.66 149 PRO B O 1
ATOM 2424 N N . THR B 1 150 ? -19.297 -7.121 5.398 1 47.09 150 THR B N 1
ATOM 2425 C CA . THR B 1 150 ? -20.75 -6.926 5.406 1 47.09 150 THR B CA 1
ATOM 2426 C C . THR B 1 150 ? -21.125 -5.766 6.32 1 47.09 150 THR B C 1
ATOM 2428 O O . THR B 1 150 ? -20.516 -5.566 7.371 1 47.09 150 THR B O 1
ATOM 2431 N N . ALA B 1 151 ? -21.703 -4.762 5.773 1 42.31 151 ALA B N 1
ATOM 2432 C CA . ALA B 1 151 ? -22.438 -3.793 6.586 1 42.31 151 ALA B CA 1
ATOM 2433 C C . ALA B 1 151 ? -23.156 -4.477 7.734 1 42.31 151 ALA B C 1
ATOM 2435 O O . ALA B 1 151 ? -24.25 -5.043 7.543 1 42.31 151 ALA B O 1
ATOM 2436 N N . ASN B 1 152 ? -23.062 -5.535 8.125 1 36 152 ASN B N 1
ATOM 2437 C CA . ASN B 1 152 ? -24.078 -6.121 8.992 1 36 152 ASN B CA 1
ATOM 2438 C C . ASN B 1 152 ? -24.797 -5.055 9.828 1 36 152 ASN B C 1
ATOM 2440 O O . ASN B 1 152 ? -26.016 -4.965 9.805 1 36 152 ASN B O 1
ATOM 2444 N N . ALA B 1 153 ? -24.797 -5.312 11.359 1 35.5 153 ALA B N 1
ATOM 2445 C CA . ALA B 1 153 ? -25.719 -5.77 12.398 1 35.5 153 ALA B CA 1
ATOM 2446 C C . ALA B 1 153 ? -26.281 -4.594 13.195 1 35.5 153 ALA B C 1
ATOM 2448 O O . ALA B 1 153 ? -26.438 -4.688 14.414 1 35.5 153 ALA B O 1
ATOM 2449 N N . HIS B 1 154 ? -25.938 -3.42 12.852 1 30.67 154 HIS B N 1
ATOM 2450 C CA . HIS B 1 154 ? -26.672 -2.584 13.797 1 30.67 154 HIS B CA 1
ATOM 2451 C C . HIS B 1 154 ? -28.188 -2.715 13.602 1 30.67 154 HIS B C 1
ATOM 2453 O O . HIS B 1 154 ? -28.969 -2.117 14.344 1 30.67 154 HIS B O 1
ATOM 2459 N N . ALA B 1 155 ? -28.703 -2.818 12.383 1 31.25 155 ALA B N 1
ATOM 2460 C CA . ALA B 1 155 ? -30.109 -2.447 12.406 1 31.25 155 ALA B CA 1
ATOM 2461 C C . ALA B 1 155 ? -30.938 -3.49 13.148 1 31.25 155 ALA B C 1
ATOM 2463 O O . ALA B 1 155 ? -31.719 -4.227 12.531 1 31.25 155 ALA B O 1
ATOM 2464 N N . GLU B 1 156 ? -30.578 -4.418 13.867 1 27.2 156 GLU B N 1
ATOM 2465 C CA . GLU B 1 156 ? -31.75 -5.086 14.438 1 27.2 156 GLU B CA 1
ATOM 2466 C C . GLU B 1 156 ? -32.688 -4.082 15.102 1 27.2 156 GLU B C 1
ATOM 2468 O O . GLU B 1 156 ? -32.25 -3.004 15.523 1 27.2 156 GLU B O 1
ATOM 2473 N N . LYS B 1 157 ? -33.812 -4.578 16.125 1 28.53 157 LYS B N 1
ATOM 2474 C CA . LYS B 1 157 ? -35.219 -4.492 16.547 1 28.53 157 LYS B CA 1
ATOM 2475 C C . LYS B 1 157 ? -35.438 -3.32 17.5 1 28.53 157 LYS B C 1
ATOM 2477 O O . LYS B 1 157 ? -35 -3.371 18.672 1 28.53 157 LYS B O 1
ATOM 2482 N N . ALA B 1 158 ? -35.156 -2.227 17.234 1 29.64 158 ALA B N 1
ATOM 2483 C CA . ALA B 1 158 ? -36 -1.369 18.078 1 29.64 158 ALA B CA 1
ATOM 2484 C C . ALA B 1 158 ? -37.469 -1.757 17.953 1 29.64 158 ALA B C 1
ATOM 2486 O O . ALA B 1 158 ? -38.344 -1.01 18.391 1 29.64 158 ALA B O 1
ATOM 2487 N N . SER B 1 159 ? -37.719 -2.902 17.203 1 27.36 159 SER B N 1
ATOM 2488 C CA . SER B 1 159 ? -39.156 -3.164 17.391 1 27.36 159 SER B CA 1
ATOM 2489 C C . SER B 1 159 ? -39.438 -3.637 18.812 1 27.36 159 SER B C 1
ATOM 2491 O O . SER B 1 159 ? -40.594 -3.641 19.234 1 27.36 159 SER B O 1
ATOM 2493 N N . SER B 1 160 ? -38.625 -4.102 19.781 1 23.25 160 SER B N 1
ATOM 2494 C CA . SER B 1 160 ? -39.562 -4.27 20.875 1 23.25 160 SER B CA 1
ATOM 2495 C C . SER B 1 160 ? -39.875 -2.939 21.562 1 23.25 160 SER B C 1
ATOM 2497 O O . SER B 1 160 ? -38.969 -2.104 21.703 1 23.25 160 SER B O 1
#

pLDDT: mean 85.44, std 16.12, range [23.09, 96.69]

Organism: Ralstonia nicotianae (strain ATCC BAA-1114 / GMI1000) (NCBI:txid267608)